Protein AF-A0AAY4CFK4-F1 (afdb_monomer_lite)

pLDDT: mean 78.45, std 17.58, range [40.0, 98.75]

Structure (mmCIF, N/CA/C/O backbone):
data_AF-A0AAY4CFK4-F1
#
_entry.id   AF-A0AAY4CFK4-F1
#
loop_
_atom_site.group_PDB
_atom_site.id
_atom_site.type_symbol
_atom_site.label_atom_id
_atom_site.label_alt_id
_atom_site.label_comp_id
_atom_site.label_asym_id
_atom_site.label_entity_id
_atom_site.label_seq_id
_atom_site.pdbx_PDB_ins_code
_atom_site.Cartn_x
_atom_site.Cartn_y
_atom_site.Cartn_z
_atom_site.occupancy
_atom_site.B_iso_or_equiv
_atom_site.auth_seq_id
_atom_site.auth_comp_id
_atom_site.auth_asym_id
_atom_site.auth_atom_id
_atom_site.pdbx_PDB_model_num
ATOM 1 N N . MET A 1 1 ? -34.173 4.513 9.595 1.00 43.38 1 MET A N 1
ATOM 2 C CA . MET A 1 1 ? -35.216 5.341 10.242 1.00 43.38 1 MET A CA 1
ATOM 3 C C . MET A 1 1 ? -36.567 4.941 9.657 1.00 43.38 1 MET A C 1
ATOM 5 O O . MET A 1 1 ? -36.750 5.164 8.464 1.00 43.38 1 MET A O 1
ATOM 9 N N . PRO A 1 2 ? -37.469 4.280 10.404 1.00 40.00 2 PRO A N 1
ATOM 10 C CA . PRO A 1 2 ? -38.781 3.913 9.880 1.00 40.00 2 PRO A CA 1
ATOM 11 C C . PRO A 1 2 ? -39.714 5.135 9.877 1.00 40.00 2 PRO A C 1
ATOM 13 O O . PRO A 1 2 ? -39.749 5.896 10.841 1.00 40.00 2 PRO A O 1
ATOM 16 N N . LYS A 1 3 ? -40.446 5.333 8.773 1.00 41.59 3 LYS A N 1
ATOM 17 C CA . LYS A 1 3 ? -41.474 6.372 8.617 1.00 41.59 3 LYS A CA 1
ATOM 18 C C . LYS A 1 3 ? -42.780 5.891 9.258 1.00 41.59 3 LYS A C 1
ATOM 20 O O . LYS A 1 3 ? -43.336 4.883 8.834 1.00 41.59 3 LYS A O 1
ATOM 25 N N . THR A 1 4 ? -43.260 6.613 10.263 1.00 44.78 4 THR A N 1
ATOM 26 C CA . THR A 1 4 ? -44.564 6.429 10.912 1.00 44.78 4 THR A CA 1
ATOM 27 C C . THR A 1 4 ? -45.696 6.867 9.976 1.00 44.78 4 THR A C 1
ATOM 29 O O . THR A 1 4 ? -45.690 7.987 9.469 1.00 44.78 4 THR A O 1
ATOM 32 N N . ALA A 1 5 ? -46.672 5.987 9.745 1.00 53.66 5 ALA A N 1
ATOM 33 C CA . ALA A 1 5 ? -47.919 6.317 9.055 1.00 53.66 5 ALA A CA 1
ATOM 34 C C . ALA A 1 5 ? -48.852 7.135 9.978 1.00 53.66 5 ALA A C 1
ATOM 36 O O . ALA A 1 5 ? -48.856 6.897 11.190 1.00 53.66 5 ALA A O 1
ATOM 37 N N . PRO A 1 6 ? -49.642 8.091 9.450 1.00 50.53 6 PRO A N 1
ATOM 38 C CA . PRO A 1 6 ? -50.533 8.906 10.266 1.00 50.53 6 PRO A CA 1
ATOM 39 C C . PRO A 1 6 ? -51.790 8.124 10.680 1.00 50.53 6 PRO A C 1
ATOM 41 O O . PRO A 1 6 ? -52.397 7.412 9.883 1.00 50.53 6 PRO A O 1
ATOM 44 N N . SER A 1 7 ? -52.176 8.278 11.947 1.00 46.38 7 SER A N 1
ATOM 45 C CA . SER A 1 7 ? -53.380 7.689 12.546 1.00 46.38 7 SER A CA 1
ATOM 46 C C . SER A 1 7 ? -54.654 8.383 12.025 1.00 46.38 7 SER A C 1
ATOM 48 O O . SER A 1 7 ? -54.633 9.607 11.859 1.00 46.38 7 SER A O 1
ATOM 50 N N . PRO A 1 8 ? -55.767 7.667 11.767 1.00 52.16 8 PRO A N 1
ATOM 51 C CA . PRO A 1 8 ? -56.982 8.279 11.238 1.00 52.16 8 PRO A CA 1
ATOM 52 C C . PRO A 1 8 ? -57.649 9.196 12.273 1.00 52.16 8 PRO A C 1
ATOM 54 O O . PRO A 1 8 ? -57.803 8.858 13.449 1.00 52.16 8 PRO A O 1
ATOM 57 N N . ALA A 1 9 ? -58.047 10.383 11.816 1.00 58.50 9 ALA A N 1
ATOM 58 C CA . ALA A 1 9 ? -58.723 11.389 12.622 1.00 58.50 9 ALA A CA 1
ATOM 59 C C . ALA A 1 9 ? -60.074 10.866 13.141 1.00 58.50 9 ALA A C 1
ATOM 61 O O . ALA A 1 9 ? -60.919 10.413 12.371 1.00 58.50 9 ALA A O 1
ATOM 62 N N . LYS A 1 10 ? -60.292 10.965 14.459 1.00 55.78 10 LYS A N 1
ATOM 63 C CA . LYS A 1 10 ? -61.575 10.654 15.105 1.00 55.78 10 LYS A CA 1
ATOM 64 C C . LYS A 1 10 ? -62.651 11.628 14.614 1.00 55.78 10 LYS A C 1
ATOM 66 O O . LYS A 1 10 ? -62.677 12.783 15.038 1.00 55.78 10 LYS A O 1
ATOM 71 N N . GLN A 1 11 ? -63.548 11.160 13.750 1.00 65.25 11 GLN A N 1
ATOM 72 C CA . GLN A 1 11 ? -64.788 11.869 13.437 1.00 65.25 11 GLN A CA 1
ATOM 73 C C . GLN A 1 11 ? -65.650 11.958 14.704 1.00 65.25 11 GLN A C 1
ATOM 75 O O . GLN A 1 11 ? -65.946 10.950 15.342 1.00 65.25 11 GLN A O 1
ATOM 80 N N . ARG A 1 12 ? -66.019 13.183 15.099 1.00 65.69 12 ARG A N 1
ATOM 81 C CA . ARG A 1 12 ? -67.001 13.423 16.163 1.00 65.69 12 ARG A CA 1
ATOM 82 C C . ARG A 1 12 ? -68.404 13.249 15.583 1.00 65.69 12 ARG A C 1
ATOM 84 O O . ARG A 1 12 ? -68.733 13.917 14.604 1.00 65.69 12 ARG A O 1
ATOM 91 N N . ALA A 1 13 ? -69.204 12.388 16.206 1.00 64.06 13 ALA A N 1
ATOM 92 C CA . ALA A 1 13 ? -70.617 12.221 15.882 1.00 64.06 13 ALA A CA 1
ATOM 93 C C . ALA A 1 13 ? -71.383 13.542 16.082 1.00 64.06 13 ALA A C 1
ATOM 95 O O . ALA A 1 13 ? -71.098 14.297 17.020 1.00 64.06 13 ALA A O 1
ATOM 96 N N . LYS A 1 14 ? -72.326 13.831 15.179 1.00 75.25 14 LYS A N 1
ATOM 97 C CA . LYS A 1 14 ? -73.220 14.998 15.247 1.00 75.25 14 LYS A CA 1
ATOM 98 C C . LYS A 1 14 ? -74.558 14.601 15.872 1.00 75.25 14 LYS A C 1
ATOM 100 O O . LYS A 1 14 ? -74.910 13.431 15.904 1.00 75.25 14 LYS A O 1
ATOM 105 N N . MET A 1 15 ? -75.298 15.591 16.366 1.00 55.78 15 MET A N 1
ATOM 106 C CA . MET A 1 15 ? -76.537 15.391 17.130 1.00 55.78 15 MET A CA 1
ATOM 107 C C . MET A 1 15 ? -77.649 14.682 16.332 1.00 55.78 15 MET A C 1
ATOM 109 O O . MET A 1 15 ? -78.477 14.005 16.928 1.00 55.78 15 MET A O 1
ATOM 113 N N . ASP A 1 16 ? -77.613 14.768 15.000 1.00 59.38 16 ASP A N 1
ATOM 114 C CA . ASP A 1 16 ? -78.565 14.104 14.096 1.00 59.38 16 ASP A CA 1
ATOM 115 C C . ASP A 1 16 ? -78.304 12.595 13.913 1.00 59.38 16 ASP A C 1
ATOM 117 O O . ASP A 1 16 ? -79.119 11.893 13.324 1.00 59.38 16 ASP A O 1
ATOM 121 N N . ASP A 1 17 ? -77.180 12.084 14.427 1.00 61.00 17 ASP A N 1
ATOM 122 C CA . ASP A 1 17 ? -76.801 10.662 14.371 1.00 61.00 17 ASP A CA 1
ATOM 123 C C . ASP A 1 17 ? -77.383 9.859 15.559 1.00 61.00 17 ASP A C 1
ATOM 125 O O . ASP A 1 17 ? -77.154 8.658 15.709 1.00 61.00 17 ASP A O 1
ATOM 129 N N . ILE A 1 18 ? -78.142 10.524 16.442 1.00 63.94 18 ILE A N 1
ATOM 130 C CA . ILE A 1 18 ? -78.826 9.892 17.573 1.00 63.94 18 ILE A CA 1
ATOM 131 C C . ILE A 1 18 ? -80.152 9.311 17.079 1.00 63.94 18 ILE A C 1
ATOM 133 O O . ILE A 1 18 ? -81.193 9.969 17.079 1.00 63.94 18 ILE A O 1
ATOM 137 N N . VAL A 1 19 ? -80.128 8.037 16.695 1.00 63.25 19 VAL A N 1
ATOM 138 C CA . VAL A 1 19 ? -81.352 7.260 16.479 1.00 63.25 19 VAL A CA 1
ATOM 139 C C . VAL A 1 19 ? -81.949 6.920 17.844 1.00 63.25 19 VAL A C 1
ATOM 141 O O . VAL A 1 19 ? -81.423 6.087 18.582 1.00 63.25 19 VAL A O 1
ATOM 144 N N . VAL A 1 20 ? -83.061 7.570 18.193 1.00 66.69 20 VAL A N 1
ATOM 145 C CA . VAL A 1 20 ? -83.856 7.209 19.372 1.00 66.69 20 VAL A CA 1
ATOM 146 C C . VAL A 1 20 ? -84.508 5.855 19.098 1.00 66.69 20 VAL A C 1
ATOM 148 O O . VAL A 1 20 ? -85.527 5.760 18.416 1.00 66.69 20 VAL A O 1
ATOM 151 N N . VAL A 1 21 ? -83.897 4.788 19.610 1.00 63.78 21 VAL A N 1
ATOM 152 C CA . VAL A 1 21 ? -84.518 3.462 19.639 1.00 63.78 21 VAL A CA 1
ATOM 153 C C . VAL A 1 21 ? -85.736 3.543 20.559 1.00 63.78 21 VAL A C 1
ATOM 155 O O . VAL A 1 21 ? -85.662 4.144 21.631 1.00 63.78 21 VAL A O 1
ATOM 158 N N . ALA A 1 22 ? -86.859 2.995 20.086 1.00 65.06 22 ALA A N 1
ATOM 159 C CA . ALA A 1 22 ? -88.183 3.048 20.700 1.00 65.06 22 ALA A CA 1
ATOM 160 C C . ALA A 1 22 ? -88.144 3.009 22.236 1.00 65.06 22 ALA A C 1
ATOM 162 O O . ALA A 1 22 ? -87.427 2.194 22.816 1.00 65.06 22 ALA A O 1
ATOM 163 N N . GLN A 1 23 ? -88.941 3.871 22.883 1.00 55.06 23 GLN A N 1
ATOM 164 C CA . GLN A 1 23 ? -89.108 3.869 24.337 1.00 55.06 23 GLN A CA 1
ATOM 165 C C . GLN A 1 23 ? -89.400 2.441 24.806 1.00 55.06 23 GLN A C 1
ATOM 167 O O . GLN A 1 23 ? -90.460 1.885 24.520 1.00 55.06 23 GLN A O 1
ATOM 172 N N . GLY A 1 24 ? -88.422 1.834 25.483 1.00 55.41 24 GLY A N 1
ATOM 173 C CA . GLY A 1 24 ? -88.554 0.486 26.008 1.00 55.41 24 GLY A CA 1
ATOM 174 C C . GLY A 1 24 ? -89.729 0.447 26.972 1.00 55.41 24 GLY A C 1
ATOM 175 O O . GLY A 1 24 ? -89.814 1.269 27.885 1.00 55.41 24 GLY A O 1
ATOM 176 N N . THR A 1 25 ? -90.644 -0.498 26.766 1.00 56.88 25 THR A N 1
ATOM 177 C CA . THR A 1 25 ? -91.723 -0.796 27.706 1.00 56.88 25 THR A CA 1
ATOM 178 C C . THR A 1 25 ? -91.116 -1.078 29.075 1.00 56.88 25 THR A C 1
ATOM 180 O O . THR A 1 25 ? -90.614 -2.177 29.320 1.00 56.88 25 THR A O 1
ATOM 183 N N . GLN A 1 26 ? -91.165 -0.092 29.974 1.00 55.62 26 GLN A N 1
ATOM 184 C CA . GLN A 1 26 ? -90.916 -0.284 31.398 1.00 55.62 26 GLN A CA 1
ATOM 185 C C . GLN A 1 26 ? -92.081 -1.094 31.978 1.00 55.62 26 GLN A C 1
ATOM 187 O O . GLN A 1 26 ? -92.935 -0.577 32.692 1.00 55.62 26 GLN A O 1
ATOM 192 N N . SER A 1 27 ? -92.150 -2.389 31.660 1.00 53.38 27 SER A N 1
ATOM 193 C CA . SER A 1 27 ? -92.804 -3.310 32.582 1.00 53.38 27 SER A CA 1
ATOM 194 C C . SER A 1 27 ? -91.924 -3.341 33.823 1.00 53.38 27 SER A C 1
ATOM 196 O O . SER A 1 27 ? -90.718 -3.537 33.674 1.00 53.38 27 SER A O 1
ATOM 198 N N . LEU A 1 28 ? -92.506 -3.139 35.003 1.00 54.34 28 LEU A N 1
ATOM 199 C CA . LEU A 1 28 ? -91.878 -3.298 36.315 1.00 54.34 28 LEU A CA 1
ATOM 200 C C . LEU A 1 28 ? -91.235 -4.691 36.466 1.00 54.34 28 LEU A C 1
ATOM 202 O O . LEU A 1 28 ? -91.778 -5.574 37.126 1.00 54.34 28 LEU A O 1
ATOM 206 N N . ARG A 1 29 ? -90.087 -4.925 35.830 1.00 57.25 29 ARG A N 1
ATOM 207 C CA . ARG A 1 29 ? -89.294 -6.131 36.034 1.00 57.25 29 ARG A CA 1
ATOM 208 C C . ARG A 1 29 ? -88.476 -5.874 37.279 1.00 57.25 29 ARG A C 1
ATOM 210 O O . ARG A 1 29 ? -87.613 -5.001 37.299 1.00 57.25 29 ARG A O 1
ATOM 217 N N . ASN A 1 30 ? -88.808 -6.595 38.341 1.00 61.03 30 ASN A N 1
ATOM 218 C CA . ASN A 1 30 ? -87.981 -6.650 39.530 1.00 61.03 30 ASN A CA 1
ATOM 219 C C . ASN A 1 30 ? -86.565 -7.044 39.076 1.00 61.03 30 ASN A C 1
ATOM 221 O O . ASN A 1 30 ? -86.391 -8.120 38.511 1.00 61.03 30 ASN A O 1
ATOM 225 N N . ILE A 1 31 ? -85.578 -6.166 39.264 1.00 65.38 31 ILE A N 1
ATOM 226 C CA . ILE A 1 31 ? -84.199 -6.346 38.770 1.00 65.38 31 ILE A CA 1
ATOM 227 C C . ILE A 1 31 ? -83.601 -7.672 39.276 1.00 65.38 31 ILE A C 1
ATOM 229 O O . ILE A 1 31 ? -82.805 -8.301 38.588 1.00 65.38 31 ILE A O 1
ATOM 233 N N . HIS A 1 32 ? -84.058 -8.159 40.435 1.00 65.69 32 HIS A N 1
ATOM 234 C CA . HIS A 1 32 ? -83.660 -9.454 40.997 1.00 65.69 32 HIS A CA 1
ATOM 235 C C . HIS A 1 32 ? -84.225 -10.681 40.268 1.00 65.69 32 HIS A C 1
ATOM 237 O O . HIS A 1 32 ? -83.770 -11.792 40.511 1.00 65.69 32 HIS A O 1
ATOM 243 N N . SER A 1 33 ? -85.220 -10.495 39.402 1.00 70.94 33 SER A N 1
ATOM 244 C CA . SER A 1 33 ? -85.805 -11.553 38.569 1.00 70.94 33 SER A CA 1
ATOM 245 C C . SER A 1 33 ? -85.274 -11.546 37.135 1.00 70.94 33 SER A C 1
ATOM 247 O O . SER A 1 33 ? -85.728 -12.339 36.311 1.00 70.94 33 SER A O 1
ATOM 249 N N . ASP A 1 34 ? -84.327 -10.654 36.827 1.00 81.56 34 ASP A N 1
ATOM 250 C CA . ASP A 1 34 ? -83.674 -10.634 35.527 1.00 81.56 34 ASP A CA 1
ATOM 251 C C . ASP A 1 34 ? -82.749 -11.863 35.389 1.00 81.56 34 ASP A C 1
ATOM 253 O O . ASP A 1 34 ? -81.868 -12.070 36.234 1.00 81.56 34 ASP A O 1
ATOM 257 N N . PRO A 1 35 ? -82.940 -12.699 34.352 1.00 82.38 35 PRO A N 1
ATOM 258 C CA . PRO A 1 35 ? -82.167 -13.923 34.168 1.00 82.38 35 PRO A CA 1
ATOM 259 C C . PRO A 1 35 ? -80.660 -13.677 34.028 1.00 82.38 35 PRO A C 1
ATOM 261 O O . PRO A 1 35 ? -79.878 -14.551 34.406 1.00 82.38 35 PRO A O 1
ATOM 264 N N . ASP A 1 36 ? -80.232 -12.516 33.532 1.00 80.56 36 ASP A N 1
ATOM 265 C CA . ASP A 1 36 ? -78.808 -12.205 33.390 1.00 80.56 36 ASP A CA 1
ATOM 266 C C . ASP A 1 36 ? -78.190 -11.787 34.733 1.00 80.56 36 ASP A C 1
ATOM 268 O O . ASP A 1 36 ? -77.049 -12.146 35.032 1.00 80.56 36 ASP A O 1
ATOM 272 N N . VAL A 1 37 ? -78.967 -11.123 35.597 1.00 83.12 37 VAL A N 1
ATOM 273 C CA . VAL A 1 37 ? -78.555 -10.779 36.971 1.00 83.12 37 VAL A CA 1
ATOM 274 C C . VAL A 1 37 ? -78.427 -12.033 37.838 1.00 83.12 37 VAL A C 1
ATOM 276 O O . VAL A 1 37 ? -77.480 -12.141 38.617 1.00 83.12 37 VAL A O 1
ATOM 279 N N . ILE A 1 38 ? -79.329 -13.006 37.676 1.00 85.44 38 ILE A N 1
ATOM 280 C CA . ILE A 1 38 ? -79.262 -14.296 38.382 1.00 85.44 38 ILE A CA 1
ATOM 281 C C . ILE A 1 38 ? -78.008 -15.076 37.961 1.00 85.44 38 ILE A C 1
ATOM 283 O O . ILE A 1 38 ? -77.241 -15.508 38.819 1.00 85.44 38 ILE A O 1
ATOM 287 N N . LYS A 1 39 ? -77.725 -15.172 36.655 1.00 84.38 39 LYS A N 1
ATOM 288 C CA . LYS A 1 39 ? -76.508 -15.835 36.147 1.00 84.38 39 LYS A CA 1
ATOM 289 C C . LYS A 1 39 ? -75.220 -15.174 36.634 1.00 84.38 39 LYS A C 1
ATOM 291 O O . LYS A 1 39 ? -74.242 -15.865 36.897 1.00 84.38 39 LYS A O 1
ATOM 296 N N . LEU A 1 40 ? -75.208 -13.847 36.768 1.00 80.94 40 LEU A N 1
ATOM 297 C CA . LEU A 1 40 ? -74.071 -13.111 37.329 1.00 80.94 40 LEU A CA 1
ATOM 298 C C . LEU A 1 40 ? -73.832 -13.450 38.808 1.00 80.94 40 LEU A C 1
ATOM 300 O O . LEU A 1 40 ? -72.680 -13.484 39.235 1.00 80.94 40 LEU A O 1
ATOM 304 N N . GLN A 1 41 ? -74.890 -13.725 39.580 1.00 79.19 41 GLN A N 1
ATOM 305 C CA . GLN A 1 41 ? -74.777 -14.140 40.985 1.00 79.19 41 GLN A CA 1
ATOM 306 C C . GLN A 1 41 ? -74.305 -15.591 41.154 1.00 79.19 41 GLN A C 1
ATOM 308 O O . GLN A 1 41 ? -73.717 -15.916 42.183 1.00 79.19 41 GLN A O 1
ATOM 313 N N . GLU A 1 42 ? -74.525 -16.452 40.158 1.00 83.62 42 GLU A N 1
ATOM 314 C CA . GLU A 1 42 ? -74.041 -17.841 40.154 1.00 83.62 42 GLU A CA 1
ATOM 315 C C . GLU A 1 42 ? -72.532 -17.955 39.870 1.00 83.62 42 GLU A C 1
ATOM 317 O O . GLU A 1 42 ? -71.947 -19.020 40.080 1.00 83.62 42 GLU A O 1
ATOM 322 N N . ILE A 1 43 ? -71.877 -16.876 39.417 1.00 81.69 43 ILE A N 1
ATOM 323 C CA . ILE A 1 43 ? -70.431 -16.870 39.171 1.00 81.69 43 ILE A CA 1
ATOM 324 C C . ILE A 1 43 ? -69.696 -17.008 40.515 1.00 81.69 43 ILE A C 1
ATOM 326 O O . ILE A 1 43 ? -69.828 -16.131 41.374 1.00 81.69 43 ILE A O 1
ATOM 330 N N . PRO A 1 44 ? -68.872 -18.060 40.709 1.00 76.75 44 PRO A N 1
ATOM 331 C CA . PRO A 1 44 ? -68.086 -18.220 41.924 1.00 76.75 44 PRO A CA 1
ATOM 332 C C . PRO A 1 44 ? -67.193 -16.999 42.136 1.00 76.75 44 PRO A C 1
ATOM 334 O O . PRO A 1 44 ? -66.388 -16.643 41.274 1.00 76.75 44 PRO A O 1
ATOM 337 N N . THR A 1 45 ? -67.324 -16.342 43.285 1.00 73.81 45 THR A N 1
ATOM 338 C CA . THR A 1 45 ? -66.472 -15.202 43.612 1.00 73.81 45 THR A CA 1
ATOM 339 C C . THR A 1 45 ? -65.117 -15.711 44.085 1.00 73.81 45 THR A C 1
ATOM 341 O O . THR A 1 45 ? -64.990 -16.440 45.069 1.00 73.81 45 THR A O 1
ATOM 344 N N . PHE A 1 46 ? -64.067 -15.348 43.356 1.00 66.81 46 PHE A N 1
ATOM 345 C CA . PHE A 1 46 ? -62.699 -15.670 43.742 1.00 66.81 46 PHE A CA 1
ATOM 346 C C . PHE A 1 46 ? -62.199 -14.594 44.700 1.00 66.81 46 PHE A C 1
ATOM 348 O O . PHE A 1 46 ? -62.374 -13.399 44.449 1.00 66.81 46 PHE A O 1
ATOM 355 N N . GLN A 1 47 ? -61.549 -14.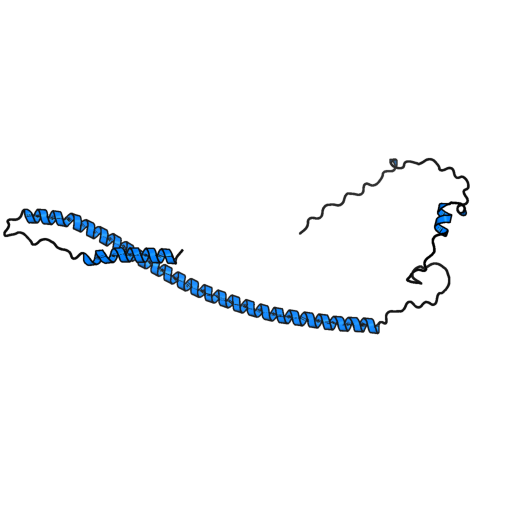996 45.793 1.00 66.06 47 GLN A N 1
ATOM 356 C CA . GLN A 1 47 ? -60.846 -14.018 46.613 1.00 66.06 47 GLN A CA 1
ATOM 357 C C . GLN A 1 47 ? -59.710 -13.406 45.782 1.00 66.06 47 GLN A C 1
ATOM 359 O O . GLN A 1 47 ? -58.973 -14.151 45.129 1.00 66.06 47 GLN A O 1
ATOM 364 N N . PRO A 1 48 ? -59.543 -12.072 45.789 1.00 63.53 48 PRO A N 1
ATOM 365 C CA . PRO A 1 48 ? -58.426 -11.446 45.103 1.00 63.53 48 PRO A CA 1
ATOM 366 C C . PRO A 1 48 ? -57.116 -12.021 45.643 1.00 63.53 48 PRO A C 1
ATOM 368 O O . PRO A 1 48 ? -56.938 -12.141 46.857 1.00 63.53 48 PRO A O 1
ATOM 371 N N . LEU A 1 49 ? -56.194 -12.351 44.732 1.00 63.78 49 LEU A N 1
ATOM 372 C CA . LEU A 1 49 ? -54.864 -12.872 45.078 1.00 63.78 49 LEU A CA 1
ATOM 373 C C . LEU A 1 49 ? -54.126 -11.924 46.040 1.00 63.78 49 LEU A C 1
ATOM 375 O O . LEU A 1 49 ? -53.398 -12.365 46.922 1.00 63.78 49 LEU A O 1
ATOM 379 N N . LEU A 1 50 ? -54.378 -10.619 45.904 1.00 59.53 50 LEU A N 1
ATOM 380 C CA . LEU A 1 50 ? -53.904 -9.563 46.792 1.00 59.53 50 LEU A CA 1
ATOM 381 C C . LEU A 1 50 ? -55.065 -9.062 47.659 1.00 59.53 50 LEU A C 1
ATOM 383 O O . LEU A 1 50 ? -55.824 -8.168 47.271 1.00 59.53 50 LEU A O 1
ATOM 387 N N . LYS A 1 51 ? -55.210 -9.645 48.851 1.00 60.94 51 LYS A N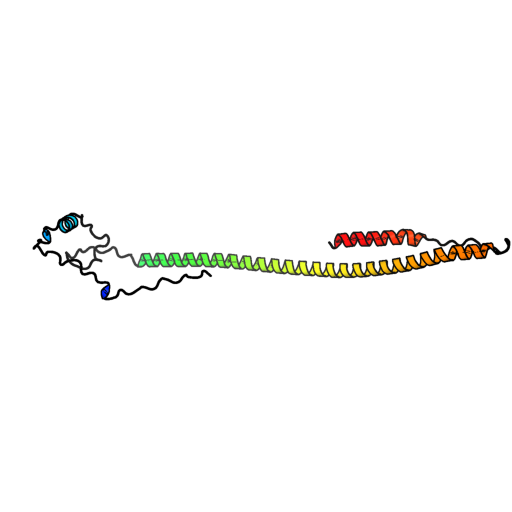 1
ATOM 388 C CA . LYS A 1 51 ? -56.161 -9.168 49.863 1.00 60.94 51 LYS A CA 1
ATOM 389 C C . LYS A 1 51 ? -55.712 -7.783 50.347 1.00 60.94 51 LYS A C 1
ATOM 391 O O . LYS A 1 51 ? -54.606 -7.646 50.855 1.00 60.94 51 LYS A O 1
ATOM 396 N N . GLY A 1 52 ? -56.552 -6.761 50.162 1.00 58.34 52 GLY A N 1
ATOM 397 C CA . GLY A 1 52 ? -56.301 -5.395 50.653 1.00 58.34 52 GLY A CA 1
ATOM 398 C C . GLY A 1 52 ? -56.138 -4.296 49.594 1.00 58.34 52 GLY A C 1
ATOM 399 O O . GLY A 1 52 ? -56.068 -3.131 49.965 1.00 58.34 52 GLY A O 1
ATOM 400 N N . VAL A 1 53 ? -56.121 -4.620 48.294 1.00 54.66 53 VAL A N 1
ATOM 401 C CA . VAL A 1 53 ? -56.035 -3.602 47.217 1.00 54.66 53 VAL A CA 1
ATOM 402 C C . VAL A 1 53 ? -57.420 -3.101 46.774 1.00 54.66 53 VAL A C 1
ATOM 404 O O . VAL A 1 53 ? -57.561 -1.976 46.303 1.00 54.66 53 VAL A O 1
ATOM 407 N N . LEU A 1 54 ? -58.468 -3.905 46.968 1.00 53.41 54 LEU A N 1
ATOM 408 C CA . LEU A 1 54 ? -59.849 -3.535 46.655 1.00 53.41 54 LEU A CA 1
ATOM 409 C C . LEU A 1 54 ? -60.492 -2.880 47.882 1.00 53.41 54 LEU A C 1
ATOM 411 O O . LEU A 1 54 ? -61.019 -3.549 48.769 1.00 53.41 54 LEU A O 1
ATOM 415 N N . GLY A 1 55 ? -60.391 -1.555 47.956 1.00 53.22 55 GLY A N 1
ATOM 416 C CA . GLY A 1 55 ? -61.048 -0.760 48.986 1.00 53.22 55 GLY A CA 1
ATOM 417 C C . GLY A 1 55 ? -62.565 -0.812 48.831 1.00 53.22 55 GLY A C 1
ATOM 418 O O . GLY A 1 55 ? -63.107 -0.278 47.869 1.00 53.22 55 GLY A O 1
ATOM 419 N N . GLY A 1 56 ? -63.248 -1.429 49.794 1.00 54.09 56 GLY A N 1
ATOM 420 C CA . GLY A 1 56 ? -64.701 -1.344 49.900 1.00 54.09 56 GLY A CA 1
ATOM 421 C C . GLY A 1 56 ? -65.341 -2.572 50.530 1.00 54.09 56 GLY A C 1
ATOM 422 O O . GLY A 1 56 ? -65.875 -3.411 49.825 1.00 54.09 56 GLY A O 1
ATOM 423 N N . GLN A 1 57 ? -65.351 -2.601 51.864 1.00 55.72 57 GLN A N 1
ATOM 424 C CA . GLN A 1 57 ? -66.272 -3.387 52.693 1.00 55.72 57 GLN A CA 1
ATOM 425 C C . GLN A 1 57 ? -66.141 -4.919 52.603 1.00 55.72 57 GLN A C 1
ATOM 427 O O . GLN A 1 57 ? -66.754 -5.584 51.780 1.00 55.72 57 GLN A O 1
ATOM 432 N N . THR A 1 58 ? -65.412 -5.509 53.550 1.00 46.00 58 THR A N 1
ATOM 433 C CA . THR A 1 58 ? -65.978 -6.294 54.669 1.00 46.00 58 THR A CA 1
ATOM 434 C C . THR A 1 58 ? -64.830 -6.997 55.406 1.00 46.00 58 THR A C 1
ATOM 436 O O . THR A 1 58 ? -64.044 -7.727 54.814 1.00 46.00 58 THR A O 1
ATOM 439 N N . SER A 1 59 ? -64.760 -6.774 56.721 1.00 46.22 59 SER A N 1
ATOM 440 C CA . SER A 1 59 ? -63.798 -7.315 57.700 1.00 46.22 59 SER A CA 1
ATOM 441 C C . SER A 1 59 ? -62.345 -6.787 57.640 1.00 46.22 59 SER A C 1
ATOM 443 O O . SER A 1 59 ? -61.725 -6.768 56.577 1.00 46.22 59 SER A O 1
ATOM 445 N N . PRO A 1 60 ? -61.756 -6.376 58.785 1.00 45.56 60 PRO A N 1
ATOM 446 C CA . PRO A 1 60 ? -60.326 -6.119 58.885 1.00 45.56 60 PRO A CA 1
ATOM 447 C C . PRO A 1 60 ? -59.605 -7.469 58.869 1.00 45.56 60 PRO A C 1
ATOM 449 O O . PRO A 1 60 ? -59.321 -8.055 59.911 1.00 45.56 60 PRO A O 1
ATOM 452 N N . SER A 1 61 ? -59.342 -8.014 57.683 1.00 47.97 61 SER A N 1
ATOM 453 C CA . SER A 1 61 ? -58.454 -9.164 57.580 1.00 47.97 61 SER A CA 1
ATOM 454 C C . SER A 1 61 ? -57.038 -8.679 57.889 1.00 47.97 61 SER A C 1
ATOM 456 O O . SER A 1 61 ? -56.444 -7.955 57.091 1.00 47.97 61 SER A O 1
ATOM 458 N N . SER A 1 62 ? -56.497 -9.079 59.038 1.00 51.00 62 SER A N 1
ATOM 459 C CA . SER A 1 62 ? -55.105 -8.898 59.472 1.00 51.00 62 SER A CA 1
ATOM 460 C C . SER A 1 62 ? -54.106 -9.700 58.622 1.00 51.00 62 SER A C 1
ATOM 462 O O . SER A 1 62 ? -53.125 -10.243 59.125 1.00 51.00 62 SER A O 1
ATOM 464 N N . VAL A 1 63 ? -54.346 -9.798 57.315 1.00 50.00 63 VAL A N 1
ATOM 465 C CA . VAL A 1 63 ? -53.418 -10.420 56.378 1.00 50.00 63 VAL A CA 1
ATOM 466 C C . VAL A 1 63 ? -52.371 -9.367 56.057 1.00 50.00 63 VAL A C 1
ATOM 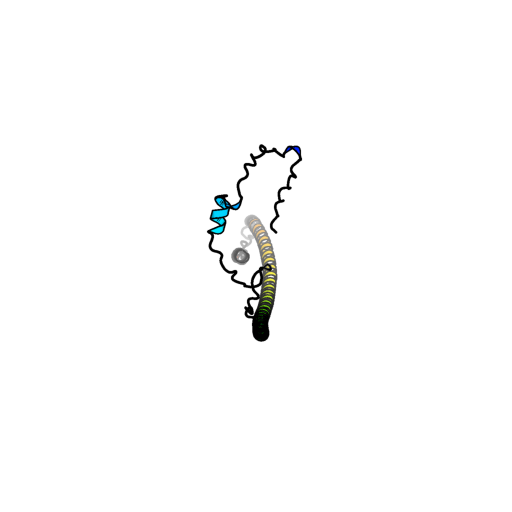468 O O . VAL A 1 63 ? -52.537 -8.533 55.170 1.00 50.00 63 VAL A O 1
ATOM 471 N N . CYS A 1 64 ? -51.305 -9.374 56.855 1.00 53.06 64 CYS A N 1
ATOM 472 C CA . CYS A 1 64 ? -50.054 -8.735 56.495 1.00 53.06 64 CYS A CA 1
ATOM 473 C C . CYS A 1 64 ? -49.641 -9.318 55.139 1.00 53.06 64 CYS A C 1
ATOM 475 O O . CYS A 1 64 ? -49.302 -10.496 55.053 1.00 53.06 64 CYS A O 1
ATOM 477 N N . VAL A 1 65 ? -49.738 -8.527 54.069 1.00 55.47 65 VAL A N 1
ATOM 478 C CA . VAL A 1 65 ? -49.067 -8.857 52.810 1.00 55.47 65 VAL A CA 1
ATOM 479 C C . VAL A 1 65 ? -47.597 -9.017 53.177 1.00 55.47 65 VAL A C 1
ATOM 481 O O . VAL A 1 65 ? -47.048 -8.085 53.766 1.00 55.47 65 VAL A O 1
ATOM 484 N N . GLU A 1 66 ? -46.999 -10.186 52.917 1.00 62.69 66 GLU A N 1
ATOM 485 C CA . GLU A 1 66 ? -45.574 -10.431 53.159 1.00 62.69 66 GLU A CA 1
ATOM 486 C C . GLU A 1 66 ? -44.785 -9.273 52.553 1.00 62.69 66 GLU A C 1
ATOM 488 O O . GLU A 1 66 ? -44.659 -9.131 51.335 1.00 62.69 66 GLU A O 1
ATOM 493 N N . LYS A 1 67 ? -44.336 -8.361 53.417 1.00 69.50 67 LYS A N 1
ATOM 494 C CA . LYS A 1 67 ? -43.518 -7.241 52.988 1.00 69.50 67 LYS A CA 1
ATOM 495 C C . LYS A 1 67 ? -42.198 -7.849 52.565 1.00 69.50 67 LYS A C 1
ATOM 497 O O . LYS A 1 67 ? -41.561 -8.538 53.356 1.00 69.50 67 LYS A O 1
ATOM 502 N N . LEU A 1 68 ? -41.808 -7.579 51.323 1.00 71.94 68 LEU A N 1
ATOM 503 C CA . LEU A 1 68 ? -40.455 -7.850 50.867 1.00 71.94 68 LEU A CA 1
ATOM 504 C C . LEU A 1 68 ? -39.486 -7.255 51.886 1.00 71.94 68 LEU A C 1
ATOM 506 O O . LEU A 1 68 ? -39.565 -6.068 52.213 1.00 71.94 68 LEU A O 1
ATOM 510 N N . ASP A 1 69 ? -38.611 -8.106 52.406 1.00 85.88 69 ASP A N 1
ATOM 511 C CA . ASP A 1 69 ? -37.581 -7.700 53.343 1.00 85.88 69 ASP A CA 1
ATOM 512 C C . ASP A 1 69 ? -36.635 -6.720 52.637 1.00 85.88 69 ASP A C 1
ATOM 514 O O . ASP A 1 69 ? -35.917 -7.079 51.698 1.00 85.88 69 ASP A O 1
ATOM 518 N N . SER A 1 70 ? -36.665 -5.456 53.063 1.00 89.38 70 SER A N 1
ATOM 519 C CA . SER A 1 70 ? -35.880 -4.384 52.452 1.00 89.38 70 SER A CA 1
ATOM 520 C C . SER A 1 70 ? -34.380 -4.664 52.518 1.00 89.38 70 SER A C 1
ATOM 522 O O . SER A 1 70 ? -33.651 -4.257 51.610 1.00 89.38 70 SER A O 1
ATOM 524 N N . ALA A 1 71 ? -33.921 -5.401 53.535 1.00 93.00 71 ALA A N 1
ATOM 525 C CA . ALA A 1 71 ? -32.527 -5.801 53.662 1.00 93.00 71 ALA A CA 1
ATOM 526 C C . ALA A 1 71 ? -32.120 -6.781 52.550 1.00 93.00 71 ALA A C 1
ATOM 528 O O . ALA A 1 71 ? -31.072 -6.603 51.926 1.00 93.00 71 ALA A O 1
ATOM 529 N N . GLN A 1 72 ? -32.968 -7.765 52.235 1.00 92.75 72 GLN A N 1
ATOM 530 C CA . GLN A 1 72 ? -32.696 -8.732 51.165 1.00 92.75 72 GLN A CA 1
ATOM 531 C C . GLN A 1 72 ? -32.762 -8.104 49.774 1.00 92.75 72 GLN A C 1
ATOM 533 O O . GLN A 1 72 ? -31.933 -8.417 48.917 1.00 92.75 72 GLN A O 1
ATOM 538 N N . VAL A 1 73 ? -33.693 -7.172 49.551 1.00 94.12 73 VAL A N 1
ATOM 539 C CA . VAL A 1 73 ? -33.758 -6.419 48.289 1.00 94.12 73 VAL A CA 1
ATOM 540 C C . VAL A 1 73 ? -32.505 -5.560 48.108 1.00 94.12 73 VAL A C 1
ATOM 542 O O . VAL A 1 73 ? -31.917 -5.555 47.027 1.00 94.12 73 VAL A O 1
ATOM 545 N N . LEU A 1 74 ? -32.038 -4.885 49.163 1.00 95.75 74 LEU A N 1
ATOM 546 C CA . LEU A 1 74 ? -30.790 -4.122 49.111 1.00 95.75 74 LEU A CA 1
ATOM 547 C C . LEU A 1 74 ? -29.587 -5.028 48.814 1.00 95.75 74 LEU A C 1
ATOM 549 O O . LEU A 1 74 ? -28.766 -4.694 47.961 1.00 95.75 74 LEU A O 1
ATOM 553 N N . GLN A 1 75 ? -29.498 -6.190 49.465 1.00 96.38 75 GLN A N 1
ATOM 554 C CA . GLN A 1 75 ? -28.418 -7.147 49.229 1.00 96.38 75 GLN A CA 1
ATOM 555 C C . GLN A 1 75 ? -28.409 -7.656 47.779 1.00 96.38 75 GLN A C 1
ATOM 557 O O . GLN A 1 75 ? -27.338 -7.794 47.183 1.00 96.38 75 GLN A O 1
ATOM 562 N N . LEU A 1 76 ? -29.585 -7.889 47.188 1.00 96.50 76 LEU A N 1
ATOM 563 C CA . LEU A 1 76 ? -29.710 -8.226 45.771 1.00 96.50 76 LEU A CA 1
ATOM 564 C C . LEU A 1 76 ? -29.174 -7.099 44.878 1.00 96.50 76 LEU A C 1
ATOM 566 O O . LEU A 1 76 ? -28.382 -7.373 43.975 1.00 96.50 76 LEU A O 1
ATOM 570 N N . CYS A 1 77 ? -29.549 -5.846 45.149 1.00 98.00 77 CYS A N 1
ATOM 571 C CA . CYS A 1 77 ? -29.057 -4.689 44.398 1.00 98.00 77 CYS A CA 1
ATOM 572 C C . CYS A 1 77 ? -27.531 -4.562 44.469 1.00 98.00 77 CYS A C 1
ATOM 574 O O . CYS A 1 77 ? -26.896 -4.344 43.440 1.00 98.00 77 CYS A O 1
ATOM 576 N N . VAL A 1 78 ? -26.934 -4.757 45.649 1.00 98.19 78 VAL A N 1
ATOM 577 C CA . VAL A 1 78 ? -25.473 -4.705 45.829 1.00 98.19 78 VAL A CA 1
ATOM 578 C C . VAL A 1 78 ? -24.783 -5.810 45.028 1.00 98.19 78 VAL A C 1
ATOM 580 O O . VAL A 1 78 ? -23.835 -5.536 44.295 1.00 98.19 78 VAL A O 1
ATOM 583 N N . ARG A 1 79 ? -25.289 -7.049 45.086 1.00 98.38 79 ARG A N 1
ATOM 584 C CA . ARG A 1 79 ? -24.742 -8.160 44.287 1.00 98.38 79 ARG A CA 1
ATOM 585 C C . ARG A 1 79 ? -24.854 -7.905 42.787 1.00 98.38 79 ARG A C 1
ATOM 587 O O . ARG A 1 79 ? -23.952 -8.263 42.035 1.00 98.38 79 ARG A O 1
ATOM 594 N N . TYR A 1 80 ? -25.958 -7.307 42.353 1.00 98.38 80 TYR A N 1
ATOM 595 C CA . TYR A 1 80 ? -26.161 -6.972 40.951 1.00 98.38 80 TYR A CA 1
ATOM 596 C C . TYR A 1 80 ? -25.231 -5.842 40.493 1.00 98.38 80 TYR A C 1
ATOM 598 O O . TYR A 1 80 ? -24.647 -5.938 39.417 1.00 98.38 80 TYR A O 1
ATOM 606 N N . GLN A 1 81 ? -25.028 -4.817 41.325 1.00 98.44 81 GLN A N 1
ATOM 607 C CA . GLN A 1 81 ? -24.066 -3.746 41.069 1.00 98.44 81 GLN A CA 1
ATOM 608 C C . GLN A 1 81 ? -22.641 -4.295 40.915 1.00 98.44 81 GLN A C 1
ATOM 610 O O . GLN A 1 81 ? -21.966 -3.949 39.950 1.00 98.44 81 GLN A O 1
ATOM 615 N N . GLU A 1 82 ? -22.208 -5.170 41.826 1.00 98.44 82 GLU A N 1
ATOM 616 C CA . GLU A 1 82 ? -20.899 -5.834 41.768 1.00 98.44 82 GLU A CA 1
ATOM 617 C C . GLU A 1 82 ? -20.736 -6.621 40.458 1.00 98.44 82 GLU A C 1
ATOM 619 O O . GLU A 1 82 ? -19.733 -6.493 39.759 1.00 98.44 82 GLU A O 1
ATOM 624 N N . HIS A 1 83 ? -21.758 -7.394 40.078 1.00 98.56 83 HIS A N 1
ATOM 625 C CA . HIS A 1 83 ? -21.726 -8.179 38.848 1.00 98.56 83 HIS A CA 1
ATOM 626 C C . HIS A 1 83 ? -21.646 -7.298 37.596 1.00 98.56 83 HIS A C 1
ATOM 628 O O . HIS A 1 83 ? -20.819 -7.545 36.719 1.00 98.56 83 HIS A O 1
ATOM 634 N N . LEU A 1 84 ? -22.461 -6.240 37.525 1.00 98.69 84 LEU A N 1
ATOM 635 C CA . LEU A 1 84 ? -22.408 -5.284 36.419 1.00 98.69 84 LEU A CA 1
ATOM 636 C C . LEU A 1 84 ? -21.054 -4.576 36.341 1.00 98.69 84 LEU A C 1
ATOM 638 O O . LEU A 1 84 ? -20.560 -4.338 35.240 1.00 98.69 84 LEU A O 1
ATOM 642 N N . HIS A 1 85 ? -20.448 -4.267 37.488 1.00 98.56 85 HIS A N 1
ATOM 643 C CA . HIS A 1 85 ? -19.118 -3.677 37.543 1.00 98.56 85 HIS A CA 1
ATOM 644 C C . HIS A 1 85 ? -18.064 -4.622 36.954 1.00 98.56 85 HIS A C 1
ATOM 646 O O . HIS A 1 85 ? -17.350 -4.227 36.037 1.00 98.56 85 HIS A O 1
ATOM 652 N N . GLN A 1 86 ? -18.052 -5.891 37.371 1.00 98.56 86 GLN A N 1
ATOM 653 C CA . GLN A 1 86 ? -17.140 -6.906 36.830 1.00 98.56 86 GLN A CA 1
ATOM 654 C C . GLN A 1 86 ? -17.327 -7.111 35.320 1.00 98.56 86 GLN A C 1
ATOM 656 O O . GLN A 1 86 ? -16.350 -7.207 34.575 1.00 98.56 86 GLN A O 1
ATOM 661 N N . CYS A 1 87 ? -18.575 -7.139 34.839 1.00 98.62 87 CYS A N 1
ATOM 662 C CA . CYS A 1 87 ? -18.853 -7.213 33.405 1.00 98.62 87 CYS A CA 1
ATOM 663 C C . CYS A 1 87 ? -18.306 -5.991 32.653 1.00 98.62 87 CYS A C 1
ATOM 665 O O . CYS A 1 87 ? -17.717 -6.147 31.584 1.00 98.62 87 CYS A O 1
ATOM 667 N N . ALA A 1 88 ? -18.483 -4.786 33.200 1.00 98.62 88 ALA A N 1
ATOM 668 C CA . ALA A 1 88 ? -17.969 -3.563 32.592 1.00 98.62 88 ALA A CA 1
ATOM 669 C C . ALA A 1 88 ? -16.433 -3.550 32.545 1.00 98.62 88 ALA A C 1
ATOM 671 O O . ALA A 1 88 ? -15.862 -3.180 31.518 1.00 98.62 88 ALA A O 1
ATOM 672 N N . GLU A 1 89 ? -15.766 -3.996 33.612 1.00 98.62 89 GLU A N 1
ATOM 673 C CA . GLU A 1 89 ? -14.305 -4.099 33.661 1.00 98.62 89 GLU A CA 1
ATOM 674 C C . GLU A 1 89 ? -13.760 -5.110 32.648 1.00 98.62 89 GLU A C 1
ATOM 676 O O . GLU A 1 89 ? -12.827 -4.788 31.909 1.00 98.62 89 GLU A O 1
ATOM 681 N N . ALA A 1 90 ? -14.370 -6.296 32.548 1.00 98.44 90 ALA A N 1
ATOM 682 C CA . ALA A 1 90 ? -13.971 -7.312 31.575 1.00 98.44 90 ALA A CA 1
ATOM 683 C C . ALA A 1 90 ? -14.106 -6.800 30.130 1.00 98.44 90 ALA A C 1
ATOM 685 O O . ALA A 1 90 ? -13.176 -6.917 29.331 1.00 98.44 90 ALA A O 1
ATOM 686 N N . VAL A 1 91 ? -15.230 -6.146 29.810 1.00 98.75 91 VAL A N 1
ATOM 687 C CA . VAL A 1 91 ? -15.448 -5.544 28.486 1.00 98.75 91 VAL A CA 1
ATOM 688 C C . VAL A 1 91 ? -14.430 -4.439 28.206 1.00 98.75 91 VAL A C 1
ATOM 690 O O . VAL A 1 91 ? -13.873 -4.387 27.109 1.00 98.75 91 VAL A O 1
ATOM 693 N N . ALA A 1 92 ? -14.159 -3.563 29.175 1.00 98.69 92 ALA A N 1
ATOM 694 C CA . ALA A 1 92 ? -13.179 -2.494 29.010 1.00 98.69 92 ALA A CA 1
ATOM 695 C C . ALA A 1 92 ? -11.764 -3.050 28.780 1.00 98.69 92 ALA A C 1
ATOM 697 O O . ALA A 1 92 ? -11.025 -2.539 27.935 1.00 98.69 92 ALA A O 1
ATOM 698 N N . PHE A 1 93 ? -11.389 -4.114 29.492 1.00 98.62 93 PHE A N 1
ATOM 699 C CA . PHE A 1 93 ? -10.109 -4.794 29.312 1.00 98.62 93 PHE A CA 1
ATOM 700 C C . PHE A 1 93 ? -9.959 -5.354 27.889 1.00 98.62 93 PHE A C 1
ATOM 702 O O . PHE A 1 93 ? -8.982 -5.037 27.201 1.00 98.62 93 PHE A O 1
ATOM 709 N N . ASP A 1 94 ? -10.957 -6.100 27.413 1.00 98.50 94 ASP A N 1
ATOM 710 C CA . ASP A 1 94 ? -10.941 -6.697 26.074 1.00 98.50 94 ASP A CA 1
ATOM 711 C C . ASP A 1 94 ? -10.943 -5.634 24.969 1.00 98.50 94 ASP A C 1
ATOM 713 O O . ASP A 1 94 ? -10.203 -5.743 23.985 1.00 98.50 94 ASP A O 1
ATOM 717 N N . GLN A 1 95 ? -11.722 -4.562 25.139 1.00 98.69 95 GLN A N 1
ATOM 718 C CA . GLN A 1 95 ? -11.737 -3.437 24.204 1.00 98.69 95 GLN A CA 1
ATOM 719 C C . GLN A 1 95 ? -10.371 -2.752 24.128 1.00 98.69 95 GLN A C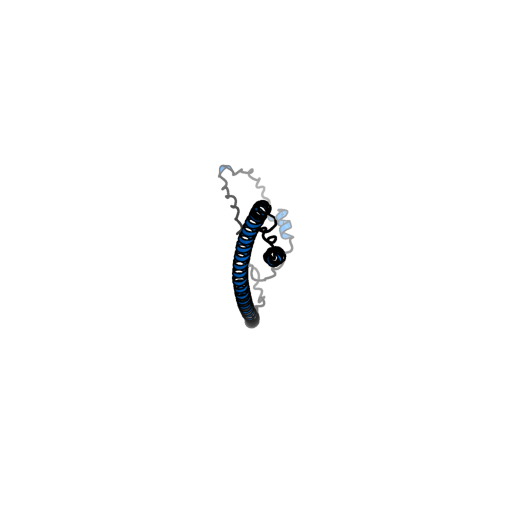 1
ATOM 721 O O . GLN A 1 95 ? -9.886 -2.485 23.027 1.00 98.69 95 GLN A O 1
ATOM 726 N N . ASN A 1 96 ? -9.706 -2.519 25.261 1.00 98.62 96 ASN A N 1
ATOM 727 C CA . ASN A 1 96 ? -8.366 -1.929 25.280 1.00 98.62 96 ASN A CA 1
ATOM 728 C C . ASN A 1 96 ? -7.332 -2.828 24.582 1.00 98.62 96 ASN A C 1
ATOM 730 O O . ASN A 1 96 ? -6.496 -2.333 23.816 1.00 98.62 96 ASN A O 1
ATOM 734 N N . ALA A 1 97 ? -7.413 -4.146 24.787 1.00 98.56 97 ALA A N 1
ATOM 735 C CA . ALA A 1 97 ? -6.558 -5.111 24.100 1.00 98.56 97 ALA A CA 1
ATOM 736 C C . ALA A 1 97 ? -6.803 -5.114 22.579 1.00 98.56 97 ALA A C 1
ATOM 738 O O . ALA A 1 97 ? -5.849 -5.106 21.793 1.00 98.56 97 ALA A O 1
ATOM 739 N N . LEU A 1 98 ? -8.068 -5.068 22.152 1.00 98.69 98 LEU A N 1
ATOM 740 C CA . LEU A 1 98 ? -8.437 -4.993 20.738 1.00 98.69 98 LEU A CA 1
ATOM 741 C C . LEU A 1 98 ? -7.943 -3.692 20.094 1.00 98.69 98 LEU A C 1
ATOM 743 O O . LEU A 1 98 ? -7.329 -3.736 19.029 1.00 98.69 98 LEU A O 1
ATOM 747 N N . VAL A 1 99 ? -8.144 -2.549 20.755 1.00 98.75 99 VAL A N 1
ATOM 748 C CA . VAL A 1 99 ? -7.671 -1.236 20.288 1.00 98.75 99 VAL A CA 1
ATOM 749 C C . VAL A 1 99 ? -6.158 -1.239 20.080 1.00 98.75 99 VAL A C 1
ATOM 751 O O . VAL A 1 99 ? -5.677 -0.697 19.085 1.00 98.75 99 VAL A O 1
ATOM 754 N N . LYS A 1 100 ? -5.395 -1.875 20.977 1.00 98.62 100 LYS A N 1
ATOM 755 C CA . LYS A 1 100 ? -3.942 -1.997 20.815 1.00 98.62 100 LYS A CA 1
ATOM 756 C C . LYS A 1 100 ? -3.575 -2.802 19.563 1.00 98.62 100 LYS A C 1
ATOM 758 O O . LYS A 1 100 ? -2.750 -2.341 18.779 1.00 98.62 100 LYS A O 1
ATOM 763 N N . ARG A 1 101 ? -4.228 -3.947 19.333 1.00 98.62 101 ARG A N 1
ATOM 764 C CA . ARG A 1 101 ? -3.976 -4.775 18.138 1.00 98.62 101 ARG A CA 1
ATOM 765 C C . ARG A 1 101 ? -4.375 -4.088 16.834 1.00 98.62 101 ARG A C 1
ATOM 767 O O . ARG A 1 101 ? -3.686 -4.264 15.836 1.00 98.62 101 ARG A O 1
ATOM 774 N N . ILE A 1 102 ? -5.449 -3.297 16.838 1.00 98.69 102 ILE A N 1
ATOM 775 C CA . ILE A 1 102 ? -5.837 -2.488 15.672 1.00 98.69 102 ILE A CA 1
ATOM 776 C C . ILE A 1 102 ? -4.718 -1.495 15.336 1.00 98.69 102 ILE A C 1
ATOM 778 O O . ILE A 1 102 ? -4.251 -1.479 14.204 1.00 98.69 102 ILE A O 1
ATOM 782 N N . LYS A 1 103 ? -4.199 -0.762 16.330 1.00 98.69 103 LYS A N 1
ATOM 783 C CA . LYS A 1 103 ? -3.091 0.187 16.119 1.00 98.69 103 LYS A CA 1
ATOM 784 C C . LYS A 1 103 ? -1.819 -0.482 15.583 1.00 98.69 103 LYS A C 1
ATOM 786 O O . LYS A 1 103 ? -1.144 0.082 14.729 1.00 98.69 103 LYS A O 1
ATOM 791 N N . GLU A 1 104 ? -1.481 -1.675 16.073 1.00 98.50 104 GLU A N 1
ATOM 792 C CA . GLU A 1 104 ? -0.336 -2.454 15.570 1.00 98.50 104 GLU A CA 1
ATOM 793 C C . GLU A 1 104 ? -0.531 -2.884 14.106 1.00 98.50 104 GLU A C 1
ATOM 795 O O . GLU A 1 104 ? 0.412 -2.848 13.307 1.00 98.50 104 GLU A O 1
ATOM 800 N N . MET A 1 105 ? -1.761 -3.253 13.736 1.00 98.62 105 MET A N 1
ATOM 801 C CA . MET A 1 105 ? -2.110 -3.581 12.355 1.00 98.62 105 MET A CA 1
ATOM 802 C C . MET A 1 105 ? -2.018 -2.350 11.449 1.00 98.62 105 MET A C 1
ATOM 804 O O . MET A 1 105 ? -1.414 -2.438 10.383 1.00 98.62 105 MET A O 1
ATOM 808 N N . ASP A 1 106 ? -2.541 -1.204 11.887 1.00 98.62 106 ASP A N 1
ATOM 809 C CA . ASP A 1 106 ? -2.492 0.050 11.126 1.00 98.62 106 ASP A CA 1
ATOM 810 C C . ASP A 1 106 ? -1.043 0.453 10.808 1.00 98.62 106 ASP A C 1
ATOM 812 O O . ASP A 1 106 ? -0.712 0.738 9.656 1.00 98.62 106 ASP A O 1
ATOM 816 N N . LEU A 1 107 ? -0.143 0.366 11.796 1.00 98.62 107 LEU A N 1
ATOM 817 C CA . LEU A 1 107 ? 1.294 0.610 11.605 1.00 98.62 107 LEU A CA 1
ATOM 818 C C . LEU A 1 107 ? 1.935 -0.372 10.611 1.00 98.62 107 LEU A C 1
ATOM 820 O O . LEU A 1 107 ? 2.794 0.003 9.805 1.00 98.62 107 LEU A O 1
ATOM 824 N N . SER A 1 108 ? 1.523 -1.640 10.651 1.00 98.44 108 SER A N 1
ATOM 825 C CA . SER A 1 108 ? 2.014 -2.665 9.724 1.00 98.44 108 SER A CA 1
ATOM 826 C C . SER A 1 108 ? 1.562 -2.377 8.290 1.00 98.44 108 SER A C 1
ATOM 828 O O . SER A 1 108 ? 2.359 -2.480 7.355 1.00 98.44 108 SER A O 1
ATOM 830 N N . VAL A 1 109 ? 0.304 -1.962 8.115 1.00 98.62 109 VAL A N 1
ATOM 831 C CA . VAL A 1 109 ? -0.253 -1.554 6.818 1.00 98.62 109 VAL A CA 1
ATOM 832 C C . VAL A 1 109 ? 0.471 -0.323 6.279 1.00 98.62 109 VAL A C 1
ATOM 834 O O . VAL A 1 109 ? 0.864 -0.322 5.113 1.00 98.62 109 VAL A O 1
ATOM 837 N N . GLU A 1 110 ? 0.717 0.689 7.111 1.00 98.50 110 GLU A N 1
ATOM 838 C CA . GLU A 1 110 ? 1.463 1.890 6.718 1.00 98.50 110 GLU A CA 1
ATOM 839 C C . GLU A 1 110 ? 2.889 1.550 6.258 1.00 98.50 110 GLU A C 1
ATOM 841 O O . GLU A 1 110 ? 3.346 2.011 5.207 1.00 98.50 110 GLU A O 1
ATOM 846 N N . THR A 1 111 ? 3.566 0.660 6.985 1.00 98.50 111 THR A N 1
ATOM 847 C CA . THR A 1 111 ? 4.905 0.181 6.618 1.00 98.50 111 THR A CA 1
ATOM 848 C C . THR A 1 111 ? 4.891 -0.540 5.269 1.00 98.50 111 THR A C 1
ATOM 850 O O . THR A 1 111 ? 5.712 -0.247 4.395 1.00 98.50 111 THR A O 1
ATOM 853 N N . LEU A 1 112 ? 3.943 -1.461 5.061 1.00 98.31 112 LEU A N 1
ATOM 854 C CA . LEU A 1 112 ? 3.792 -2.172 3.789 1.00 98.31 112 LEU A CA 1
ATOM 855 C C . LEU A 1 112 ? 3.488 -1.210 2.638 1.00 98.31 112 LEU A C 1
ATOM 857 O O . LEU A 1 112 ? 4.083 -1.337 1.566 1.00 98.31 112 LEU A O 1
ATOM 861 N N . PHE A 1 113 ? 2.613 -0.231 2.862 1.00 98.12 113 PHE A N 1
ATOM 862 C CA . PHE A 1 113 ? 2.266 0.774 1.864 1.00 98.12 113 PHE A CA 1
ATOM 863 C C . PHE A 1 113 ? 3.486 1.604 1.448 1.00 98.12 113 PHE A C 1
ATOM 865 O O . PHE A 1 113 ? 3.732 1.777 0.252 1.00 98.12 113 PHE A O 1
ATOM 872 N N . SER A 1 114 ? 4.299 2.041 2.412 1.00 98.19 114 SER A N 1
ATOM 873 C CA . SER A 1 114 ? 5.552 2.757 2.150 1.00 98.19 114 SER A CA 1
ATOM 874 C C . SER A 1 114 ? 6.519 1.928 1.290 1.00 98.19 114 SER A C 1
ATOM 876 O O . SER A 1 114 ? 6.993 2.394 0.249 1.00 98.19 114 SER A O 1
ATOM 878 N N . ILE A 1 115 ? 6.719 0.649 1.634 1.00 97.75 115 ILE A N 1
ATOM 879 C CA . ILE A 1 115 ? 7.572 -0.270 0.858 1.00 97.75 115 ILE A CA 1
ATOM 880 C C . ILE A 1 115 ? 7.043 -0.445 -0.573 1.00 97.75 115 ILE A C 1
ATOM 882 O O . ILE A 1 115 ? 7.827 -0.446 -1.529 1.00 97.75 115 ILE A O 1
ATOM 886 N N . MET A 1 116 ? 5.728 -0.603 -0.745 1.00 96.75 116 MET A N 1
ATOM 887 C CA . MET A 1 116 ? 5.119 -0.727 -2.073 1.00 96.75 116 MET A CA 1
ATOM 888 C C . MET A 1 116 ? 5.289 0.550 -2.897 1.00 96.75 116 MET A C 1
ATOM 890 O O . MET A 1 116 ? 5.633 0.470 -4.078 1.00 96.75 116 MET A O 1
ATOM 894 N N . GLN A 1 117 ? 5.126 1.723 -2.284 1.00 97.44 117 GLN A N 1
ATOM 895 C CA . GLN A 1 117 ? 5.312 2.999 -2.968 1.00 97.44 117 GLN A CA 1
ATOM 896 C C . GLN A 1 117 ? 6.767 3.192 -3.425 1.00 97.44 117 GLN A C 1
ATOM 898 O O . GLN A 1 117 ? 7.017 3.647 -4.545 1.00 97.44 117 GLN A O 1
ATOM 903 N N . ASP A 1 118 ? 7.741 2.795 -2.607 1.00 97.00 118 ASP A N 1
ATOM 904 C CA . ASP A 1 118 ? 9.152 2.833 -2.991 1.00 97.00 118 ASP A CA 1
ATOM 905 C C . ASP A 1 118 ? 9.470 1.877 -4.146 1.00 97.00 118 ASP A C 1
ATOM 907 O O . ASP A 1 118 ? 10.211 2.242 -5.067 1.00 97.00 118 ASP A O 1
ATOM 911 N N . ARG A 1 119 ? 8.886 0.671 -4.147 1.00 95.31 119 ARG A N 1
ATOM 912 C CA . ARG A 1 119 ? 8.998 -0.267 -5.278 1.00 95.31 119 ARG A CA 1
ATOM 913 C C . ARG A 1 119 ? 8.396 0.323 -6.549 1.00 95.31 119 ARG A C 1
ATOM 915 O O . ARG A 1 119 ? 9.061 0.318 -7.583 1.00 95.31 119 ARG A O 1
ATOM 922 N N . GLN A 1 120 ? 7.199 0.898 -6.463 1.00 94.69 120 GLN A N 1
ATOM 923 C CA . GLN A 1 120 ? 6.533 1.547 -7.592 1.00 94.69 120 GLN A CA 1
ATOM 924 C C . GLN A 1 120 ? 7.398 2.663 -8.197 1.00 94.69 120 GLN A C 1
ATOM 926 O O . GLN A 1 120 ? 7.603 2.689 -9.410 1.00 94.69 120 GLN A O 1
ATOM 931 N N . LYS A 1 121 ? 7.977 3.543 -7.365 1.00 95.50 121 LYS A N 1
ATOM 932 C CA . LYS A 1 121 ? 8.890 4.608 -7.826 1.00 95.50 121 LYS A CA 1
ATOM 933 C C . LYS A 1 121 ? 10.114 4.047 -8.555 1.00 95.50 121 LYS A C 1
ATOM 935 O O . LYS A 1 121 ? 10.558 4.631 -9.542 1.00 95.50 121 LYS A O 1
ATOM 940 N N . ARG A 1 122 ? 10.683 2.930 -8.083 1.00 93.50 122 ARG A N 1
ATOM 941 C CA . ARG A 1 122 ? 11.820 2.268 -8.752 1.00 93.50 122 ARG A CA 1
ATOM 942 C C . ARG A 1 122 ? 11.412 1.679 -10.100 1.00 93.50 122 ARG A C 1
ATOM 944 O O . ARG A 1 122 ? 12.118 1.902 -11.078 1.00 93.50 122 ARG A O 1
ATOM 951 N N . TYR A 1 123 ? 10.267 1.003 -10.172 1.00 88.69 123 TYR A N 1
ATOM 952 C CA . TYR A 1 123 ? 9.767 0.445 -11.430 1.00 88.69 123 TYR A CA 1
ATOM 953 C C . TYR A 1 123 ? 9.435 1.525 -12.461 1.00 88.69 123 TYR A C 1
ATOM 955 O O . TYR A 1 123 ? 9.780 1.357 -13.627 1.00 88.69 123 TYR A O 1
ATOM 963 N N . ALA A 1 124 ? 8.883 2.667 -12.040 1.00 90.69 124 ALA A N 1
ATOM 964 C CA . ALA A 1 124 ? 8.678 3.812 -12.927 1.00 90.69 124 ALA A CA 1
ATOM 965 C C . ALA A 1 124 ? 10.001 4.298 -13.553 1.00 90.69 124 ALA A C 1
ATOM 967 O O . ALA A 1 124 ? 10.086 4.468 -14.767 1.00 90.69 124 ALA A O 1
ATOM 968 N N . LYS A 1 125 ? 11.072 4.415 -12.753 1.00 93.19 125 LYS A N 1
ATOM 969 C CA . LYS A 1 125 ? 12.410 4.771 -13.264 1.00 93.19 125 LYS A CA 1
ATOM 970 C C . LYS A 1 125 ? 12.967 3.735 -14.244 1.00 93.19 125 LYS A C 1
ATOM 972 O O . LYS A 1 125 ? 13.615 4.108 -15.218 1.00 93.19 125 LYS A O 1
ATOM 977 N N . TYR A 1 126 ? 12.747 2.442 -14.002 1.00 88.12 126 TYR A N 1
ATOM 978 C CA . TYR A 1 126 ? 13.170 1.400 -14.945 1.00 88.12 126 TYR A CA 1
ATOM 979 C C . TYR A 1 126 ? 12.382 1.463 -16.256 1.00 88.12 126 TYR A C 1
ATOM 981 O O . TYR A 1 126 ? 12.984 1.340 -17.321 1.00 88.12 126 TYR A O 1
ATOM 989 N N . ALA A 1 127 ? 11.075 1.734 -16.201 1.00 86.12 127 ALA A N 1
ATOM 990 C CA . ALA A 1 127 ? 10.261 1.936 -17.397 1.00 86.12 127 ALA A CA 1
ATOM 991 C C . ALA A 1 127 ? 10.785 3.108 -18.249 1.00 86.12 127 ALA A C 1
ATOM 993 O O . ALA A 1 127 ? 10.953 2.957 -19.459 1.00 86.12 127 ALA A O 1
ATOM 994 N N . GLU A 1 128 ? 11.151 4.233 -17.622 1.00 91.06 128 GLU A N 1
ATOM 995 C CA . GLU A 1 128 ? 11.784 5.366 -18.317 1.00 91.06 128 GLU A CA 1
ATOM 996 C C . GLU A 1 128 ? 13.113 4.978 -18.992 1.00 91.06 128 GLU A C 1
ATOM 998 O O . GLU A 1 128 ? 13.398 5.402 -20.113 1.00 91.06 128 GLU A O 1
ATOM 1003 N N . GLN A 1 129 ? 13.950 4.166 -18.335 1.00 88.81 129 GLN A N 1
ATOM 1004 C CA . GLN A 1 129 ? 15.214 3.701 -18.922 1.00 88.81 129 GLN A CA 1
ATOM 1005 C C . GLN A 1 129 ? 14.986 2.789 -20.129 1.00 88.81 129 GLN A C 1
ATOM 1007 O O . GLN A 1 129 ? 15.659 2.941 -21.149 1.00 88.81 129 GLN A O 1
ATOM 1012 N N . ILE A 1 130 ? 14.020 1.875 -20.041 1.00 85.00 130 ILE A N 1
ATOM 1013 C CA . ILE A 1 130 ? 13.652 0.991 -21.151 1.00 85.00 130 ILE A CA 1
ATOM 1014 C C . ILE A 1 130 ? 13.120 1.808 -22.332 1.00 85.00 130 ILE A C 1
ATOM 1016 O O . ILE A 1 130 ? 13.483 1.534 -23.476 1.00 85.00 130 ILE A O 1
ATOM 1020 N N . GLN A 1 131 ? 12.330 2.852 -22.073 1.00 86.31 131 GLN A N 1
ATOM 1021 C CA . GLN A 1 131 ? 11.858 3.751 -23.124 1.00 86.31 131 GLN A CA 1
ATOM 1022 C C . GLN A 1 131 ? 13.025 4.414 -23.873 1.00 86.31 131 GLN A C 1
ATOM 1024 O O . GLN A 1 131 ? 13.039 4.402 -25.103 1.00 86.31 131 GLN A O 1
ATOM 1029 N N . LYS A 1 132 ? 14.058 4.884 -23.160 1.00 88.56 132 LYS A N 1
ATOM 1030 C CA . LYS A 1 132 ? 15.281 5.429 -23.786 1.00 88.56 132 LYS A CA 1
ATOM 1031 C C . LYS A 1 132 ? 16.026 4.390 -24.626 1.00 88.56 132 LYS A C 1
ATOM 1033 O O . LYS A 1 132 ? 16.515 4.699 -25.711 1.00 88.56 132 LYS A O 1
ATOM 1038 N N . VAL A 1 133 ? 16.109 3.147 -24.147 1.00 86.00 133 VAL A N 1
ATOM 1039 C CA . VAL A 1 133 ? 16.702 2.037 -24.912 1.00 86.00 133 VAL A CA 1
ATOM 1040 C C . VAL A 1 133 ? 15.917 1.788 -26.202 1.00 86.00 133 VAL A C 1
ATOM 1042 O O . VAL A 1 133 ? 16.522 1.591 -27.256 1.00 86.00 133 VAL A O 1
ATOM 1045 N N . ASN A 1 134 ? 14.586 1.849 -26.145 1.00 82.12 134 ASN A N 1
ATOM 1046 C CA . ASN A 1 134 ? 13.729 1.700 -27.317 1.00 82.12 134 ASN A CA 1
ATOM 1047 C C . ASN A 1 134 ? 13.941 2.840 -28.329 1.00 82.12 134 ASN A C 1
ATOM 1049 O O . ASN A 1 134 ? 14.115 2.587 -29.519 1.00 82.12 134 ASN A O 1
ATOM 1053 N N . GLU A 1 135 ? 14.024 4.089 -27.868 1.00 89.12 135 GLU A N 1
ATOM 1054 C CA . GLU A 1 135 ? 14.353 5.238 -28.726 1.00 89.12 135 GLU A CA 1
ATOM 1055 C C . GLU A 1 135 ? 15.704 5.051 -29.430 1.00 89.12 135 GLU A C 1
ATOM 1057 O O . GLU A 1 135 ? 15.805 5.209 -30.650 1.00 89.12 135 GLU A O 1
ATOM 1062 N N . MET A 1 136 ? 16.733 4.632 -28.688 1.00 88.69 136 MET A N 1
ATOM 1063 C CA . MET A 1 136 ? 18.054 4.342 -29.250 1.00 88.69 136 MET A CA 1
ATOM 1064 C C . MET A 1 136 ? 17.994 3.211 -30.285 1.00 88.69 136 MET A C 1
ATOM 1066 O O . MET A 1 136 ? 18.588 3.311 -31.358 1.00 88.69 136 MET A O 1
ATOM 1070 N N . SER A 1 137 ? 17.226 2.162 -30.000 1.00 85.44 137 SER A N 1
ATOM 1071 C CA . SER A 1 137 ? 16.980 1.048 -30.915 1.00 85.44 137 SER A CA 1
ATOM 1072 C C . SER A 1 137 ? 16.324 1.517 -32.225 1.00 85.44 137 SER A C 1
ATOM 1074 O O . SER A 1 137 ? 16.760 1.128 -33.312 1.00 85.44 137 SER A O 1
ATOM 1076 N N . MET A 1 138 ? 15.345 2.426 -32.156 1.00 85.94 138 MET A N 1
ATOM 1077 C CA . MET A 1 138 ? 14.721 3.018 -33.347 1.00 85.94 138 MET A CA 1
ATOM 1078 C C . MET A 1 138 ? 15.708 3.849 -34.175 1.00 85.94 138 MET A C 1
ATOM 1080 O O . MET A 1 138 ? 15.690 3.768 -35.406 1.00 85.94 138 MET A O 1
ATOM 1084 N N . ILE A 1 139 ? 16.582 4.625 -33.527 1.00 90.12 139 ILE A N 1
ATOM 1085 C CA . ILE A 1 139 ? 17.627 5.402 -34.213 1.00 90.12 139 ILE A CA 1
ATOM 1086 C C . ILE A 1 139 ? 18.595 4.462 -34.938 1.00 90.12 139 ILE A C 1
ATOM 1088 O O . ILE A 1 139 ? 18.851 4.648 -36.128 1.00 90.12 139 ILE A O 1
ATOM 1092 N N . LEU A 1 140 ? 19.076 3.418 -34.257 1.00 86.38 140 LEU A N 1
ATOM 1093 C CA . LEU A 1 140 ? 19.971 2.424 -34.851 1.00 86.38 140 LEU A CA 1
ATOM 1094 C C . LEU A 1 140 ? 19.330 1.720 -36.053 1.00 86.38 140 LEU A C 1
ATOM 1096 O O . LEU A 1 140 ? 19.993 1.530 -37.071 1.00 86.38 140 LEU A O 1
ATOM 1100 N N . ARG A 1 141 ? 18.029 1.405 -35.989 1.00 85.06 141 ARG A N 1
ATOM 1101 C CA . ARG A 1 141 ? 17.302 0.828 -37.131 1.00 85.06 141 ARG A CA 1
ATOM 1102 C C . ARG A 1 141 ? 17.282 1.774 -38.333 1.00 85.06 141 ARG A C 1
ATOM 1104 O O . ARG A 1 141 ? 17.487 1.321 -39.454 1.00 85.06 141 ARG A O 1
ATOM 1111 N N . ARG A 1 142 ? 17.069 3.078 -38.119 1.00 90.19 142 ARG A N 1
ATOM 1112 C CA . ARG A 1 142 ? 17.116 4.076 -39.207 1.00 90.19 142 ARG A CA 1
ATOM 1113 C C . ARG A 1 142 ? 18.504 4.168 -39.834 1.00 90.19 142 ARG A C 1
ATOM 1115 O O . ARG A 1 142 ? 18.601 4.249 -41.054 1.00 90.19 142 ARG A O 1
ATOM 1122 N N . ILE A 1 143 ? 19.556 4.131 -39.017 1.00 90.12 143 ILE A N 1
ATOM 1123 C CA . ILE A 1 143 ? 20.942 4.127 -39.504 1.00 90.12 143 ILE A CA 1
ATOM 1124 C C . ILE A 1 143 ? 21.193 2.883 -40.359 1.00 90.12 143 ILE A C 1
ATOM 1126 O O . ILE A 1 143 ? 21.683 3.020 -41.476 1.00 90.12 143 ILE A O 1
ATOM 1130 N N . GLN A 1 144 ? 20.796 1.698 -39.882 1.00 85.62 144 GLN A N 1
ATOM 1131 C CA . GLN A 1 144 ? 20.934 0.454 -40.643 1.00 85.62 144 GLN A CA 1
ATOM 1132 C C . GLN A 1 144 ? 20.212 0.539 -41.991 1.00 85.62 144 GLN A C 1
ATOM 1134 O O . GLN A 1 144 ? 20.819 0.257 -43.014 1.00 85.62 144 GLN A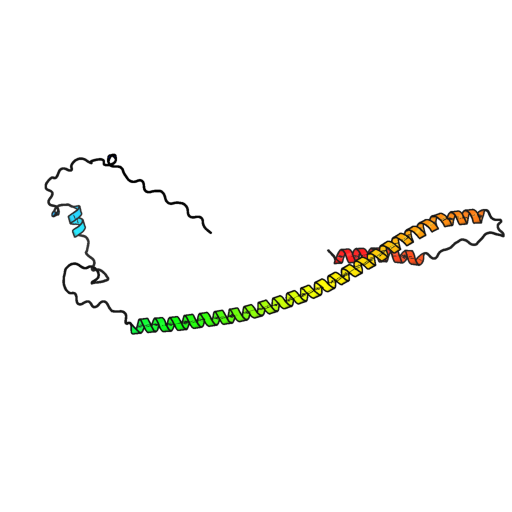 O 1
ATOM 1139 N N . MET A 1 145 ? 18.966 1.025 -42.013 1.00 88.44 145 MET A N 1
ATOM 1140 C CA . MET A 1 145 ? 18.236 1.231 -43.269 1.00 88.44 145 MET A CA 1
ATOM 1141 C C . MET A 1 145 ? 18.970 2.185 -44.225 1.00 88.44 145 MET A C 1
ATOM 1143 O O . MET A 1 145 ? 18.978 1.953 -45.430 1.00 88.44 145 MET A O 1
ATOM 1147 N N . GLY A 1 146 ? 19.594 3.248 -43.708 1.00 89.75 146 GLY A N 1
ATOM 1148 C CA . GLY A 1 146 ? 20.407 4.163 -44.515 1.00 89.75 146 GLY A CA 1
ATOM 1149 C C . GLY A 1 146 ? 21.663 3.498 -45.086 1.00 89.75 146 GLY A C 1
ATOM 1150 O O . GLY A 1 146 ? 22.013 3.728 -46.245 1.00 89.75 146 GLY A O 1
ATOM 1151 N N . ILE A 1 147 ? 22.316 2.637 -44.304 1.00 88.25 147 ILE A N 1
ATOM 1152 C CA . ILE A 1 147 ? 23.462 1.836 -44.755 1.00 88.25 147 ILE A CA 1
ATOM 1153 C C . ILE A 1 147 ? 23.020 0.858 -45.847 1.00 88.25 147 ILE A C 1
ATOM 1155 O O . ILE A 1 147 ? 23.620 0.856 -46.919 1.00 88.25 147 ILE A O 1
ATOM 1159 N N . ASP A 1 148 ? 21.936 0.112 -45.626 1.00 87.88 148 ASP A N 1
ATOM 1160 C CA . ASP A 1 148 ? 21.390 -0.857 -46.588 1.00 87.88 148 ASP A CA 1
ATOM 1161 C C . ASP A 1 148 ? 21.030 -0.198 -47.934 1.00 87.88 148 ASP A C 1
ATOM 1163 O O . ASP A 1 148 ? 21.145 -0.821 -48.987 1.00 87.88 148 ASP A O 1
ATOM 1167 N N . GLN A 1 149 ? 20.636 1.081 -47.920 1.00 92.81 149 GLN A N 1
ATOM 1168 C CA . GLN A 1 149 ? 20.400 1.873 -49.134 1.00 92.81 149 GLN A CA 1
ATOM 1169 C C . GLN A 1 149 ? 21.693 2.370 -49.798 1.00 92.81 149 GLN A C 1
ATOM 1171 O O . GLN A 1 149 ? 21.750 2.481 -51.023 1.00 92.81 149 GLN A O 1
ATOM 1176 N N . THR A 1 150 ? 22.727 2.687 -49.016 1.00 92.06 150 THR A N 1
ATOM 1177 C CA . THR A 1 150 ? 23.957 3.335 -49.508 1.00 92.06 150 THR A CA 1
ATOM 1178 C C . THR A 1 150 ? 24.991 2.330 -50.021 1.00 92.06 150 THR A C 1
ATOM 1180 O O . THR A 1 150 ? 25.635 2.586 -51.039 1.00 92.06 150 THR A O 1
ATOM 1183 N N . VAL A 1 151 ? 25.134 1.174 -49.367 1.00 91.25 151 VAL A N 1
ATOM 1184 C CA . VAL A 1 151 ? 26.081 0.112 -49.757 1.00 91.25 151 VAL A CA 1
ATOM 1185 C C . VAL A 1 151 ? 25.950 -0.305 -51.230 1.00 91.25 151 VAL A C 1
ATOM 1187 O O . VAL A 1 151 ? 26.961 -0.234 -51.931 1.00 91.25 151 VAL A O 1
ATOM 1190 N N . PRO A 1 152 ? 24.759 -0.638 -51.771 1.00 90.88 152 PRO A N 1
ATOM 1191 C CA . PRO A 1 152 ? 24.650 -1.051 -53.173 1.00 90.88 152 PRO A CA 1
ATOM 1192 C C . PRO A 1 152 ? 25.004 0.074 -54.157 1.00 90.88 152 PRO A C 1
ATOM 1194 O O . PRO A 1 152 ? 25.495 -0.190 -55.255 1.00 90.88 152 PRO A O 1
ATOM 1197 N N . LEU A 1 153 ? 24.790 1.344 -53.786 1.00 93.56 153 LEU A N 1
ATOM 1198 C CA . LEU A 1 153 ? 25.212 2.486 -54.605 1.00 93.56 153 LEU A CA 1
ATOM 1199 C C . LEU A 1 153 ? 26.738 2.594 -54.648 1.00 93.56 153 LEU A C 1
ATOM 1201 O O . LEU A 1 153 ? 27.307 2.838 -55.712 1.00 93.56 153 LEU A O 1
ATOM 1205 N N . MET A 1 154 ? 27.396 2.375 -53.510 1.00 91.69 154 MET A N 1
ATOM 1206 C CA . MET A 1 154 ? 28.852 2.380 -53.418 1.00 91.69 154 MET A CA 1
ATOM 1207 C C . MET A 1 154 ? 29.473 1.207 -54.184 1.00 91.69 154 MET A C 1
ATOM 1209 O O . MET A 1 154 ? 30.425 1.413 -54.931 1.00 91.69 154 MET A O 1
ATOM 1213 N N . GLU A 1 155 ? 28.902 0.005 -54.085 1.00 90.38 155 GLU A N 1
ATOM 1214 C CA . GLU A 1 155 ? 29.317 -1.155 -54.887 1.00 90.38 155 GLU A CA 1
ATOM 1215 C C . GLU A 1 155 ? 29.140 -0.899 -56.385 1.00 90.38 155 GLU A C 1
ATOM 1217 O O . GLU A 1 155 ? 30.025 -1.207 -57.186 1.00 90.38 155 GLU A O 1
ATOM 1222 N N . ARG A 1 156 ? 28.021 -0.279 -56.780 1.00 93.19 156 ARG A N 1
ATOM 1223 C CA . ARG A 1 156 ? 27.788 0.109 -58.174 1.00 93.19 156 ARG A CA 1
ATOM 1224 C C . ARG A 1 156 ? 28.856 1.078 -58.673 1.00 93.19 156 ARG A C 1
ATOM 1226 O O . ARG A 1 156 ? 29.353 0.882 -59.778 1.00 93.19 156 ARG A O 1
ATOM 1233 N N . LEU A 1 157 ? 29.203 2.099 -57.888 1.00 93.19 157 LEU A N 1
ATOM 1234 C CA . LEU A 1 157 ? 30.280 3.033 -58.229 1.00 93.19 157 LEU A CA 1
ATOM 1235 C C . LEU A 1 157 ? 31.629 2.314 -58.321 1.00 93.19 157 LEU A C 1
ATOM 1237 O O . LEU A 1 157 ? 32.349 2.512 -59.294 1.00 93.19 157 LEU A O 1
ATOM 1241 N N . ASN A 1 158 ? 31.929 1.433 -57.365 1.00 94.00 158 ASN A N 1
ATOM 1242 C CA . ASN A 1 158 ? 33.166 0.656 -57.339 1.00 94.00 158 ASN A CA 1
ATOM 1243 C C . ASN A 1 158 ? 33.328 -0.222 -58.594 1.00 94.00 158 ASN A C 1
ATOM 1245 O O . ASN A 1 158 ? 34.407 -0.316 -59.167 1.00 94.00 158 ASN A O 1
ATOM 1249 N N . ASN A 1 159 ? 32.234 -0.807 -59.088 1.00 92.31 159 ASN A N 1
ATOM 1250 C CA . ASN A 1 159 ? 32.246 -1.637 -60.294 1.00 92.31 159 ASN A CA 1
ATOM 1251 C C . ASN A 1 159 ? 32.502 -0.857 -61.597 1.00 92.31 159 ASN A C 1
ATOM 1253 O O . ASN A 1 159 ? 32.895 -1.471 -62.592 1.00 92.31 159 ASN A O 1
ATOM 1257 N N . LEU A 1 160 ? 32.301 0.466 -61.601 1.00 93.62 160 LEU A N 1
ATOM 1258 C CA . LEU A 1 160 ? 32.614 1.331 -62.744 1.00 93.62 160 LEU A CA 1
ATOM 1259 C C . LEU A 1 160 ? 34.109 1.674 -62.841 1.00 93.62 160 LEU A C 1
ATOM 1261 O O . LEU A 1 160 ? 34.541 2.136 -63.897 1.00 93.62 160 LEU A O 1
ATOM 1265 N N . LEU A 1 161 ? 34.894 1.451 -61.779 1.00 91.75 161 LEU A N 1
ATOM 1266 C CA . 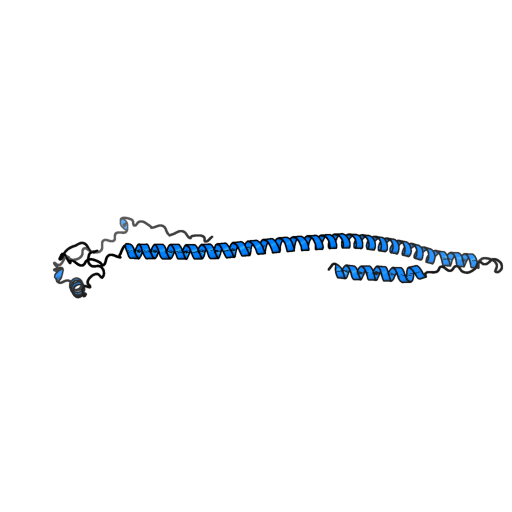LEU A 1 161 ? 36.344 1.629 -61.824 1.00 91.75 161 LEU A CA 1
ATOM 1267 C C . LEU A 1 161 ? 37.029 0.503 -62.625 1.00 91.75 161 LEU A C 1
ATOM 1269 O O . LEU A 1 161 ? 36.539 -0.638 -62.631 1.00 91.75 161 LEU A O 1
ATOM 1273 N N . PRO A 1 162 ? 38.181 0.799 -63.265 1.00 93.75 162 PRO A N 1
ATOM 1274 C CA . PRO A 1 162 ? 39.068 -0.216 -63.828 1.00 93.75 162 PRO A CA 1
ATOM 1275 C C . PRO A 1 162 ? 39.438 -1.261 -62.774 1.00 93.75 162 PRO A C 1
ATOM 1277 O O . PRO A 1 162 ? 39.605 -0.928 -61.604 1.00 93.75 162 PRO A O 1
ATOM 1280 N N . GLU A 1 163 ? 39.613 -2.520 -63.178 1.00 87.81 163 GLU A N 1
ATOM 1281 C CA . GLU A 1 163 ? 39.848 -3.631 -62.240 1.00 87.81 163 GLU A CA 1
ATOM 1282 C C . GLU A 1 163 ? 41.047 -3.413 -61.307 1.00 87.81 163 GLU A C 1
ATOM 1284 O O . GLU A 1 163 ? 40.998 -3.830 -60.154 1.00 87.81 163 GLU A O 1
ATOM 1289 N N . SER A 1 164 ? 42.083 -2.709 -61.770 1.00 90.00 164 SER A N 1
ATOM 1290 C CA . SER A 1 164 ? 43.272 -2.366 -60.980 1.00 90.00 164 SER A CA 1
ATOM 1291 C C . SER A 1 164 ? 43.024 -1.348 -59.863 1.00 90.00 164 SER A C 1
ATOM 1293 O O . SER A 1 164 ? 43.869 -1.207 -58.984 1.00 90.00 164 SER A O 1
ATOM 1295 N N . GLU A 1 165 ? 41.905 -0.622 -59.905 1.00 91.56 165 GLU A N 1
ATOM 1296 C CA . GLU A 1 165 ? 41.571 0.473 -58.982 1.00 91.56 165 GLU A CA 1
ATOM 1297 C C . GLU A 1 165 ? 40.317 0.184 -58.142 1.00 91.56 165 GLU A C 1
ATOM 1299 O O . GLU A 1 165 ? 39.866 1.041 -57.379 1.00 91.56 165 GLU A O 1
ATOM 1304 N N . ARG A 1 166 ? 39.734 -1.014 -58.266 1.00 92.94 166 ARG A N 1
ATOM 1305 C CA . ARG A 1 166 ? 38.560 -1.398 -57.476 1.00 92.94 166 ARG A CA 1
ATOM 1306 C C . ARG A 1 166 ? 38.922 -1.550 -56.002 1.00 92.94 166 ARG A C 1
ATOM 1308 O O . ARG A 1 166 ? 39.905 -2.191 -55.642 1.00 92.94 166 ARG A O 1
ATOM 1315 N N . LEU A 1 167 ? 38.075 -0.988 -55.150 1.00 90.00 167 LEU A N 1
ATOM 1316 C CA . LEU A 1 167 ? 38.148 -1.111 -53.700 1.00 90.00 167 LEU A CA 1
ATOM 1317 C C . LEU A 1 167 ? 37.637 -2.483 -53.250 1.00 90.00 167 LEU A C 1
ATOM 1319 O O . LEU A 1 167 ? 36.829 -3.116 -53.936 1.00 90.00 167 LEU A O 1
ATOM 1323 N N . GLU A 1 168 ? 38.064 -2.920 -52.068 1.00 85.81 168 GLU A N 1
ATOM 1324 C CA . GLU A 1 168 ? 37.502 -4.116 -51.443 1.00 85.81 168 GLU A CA 1
ATOM 1325 C C . GLU A 1 168 ? 36.014 -3.919 -51.097 1.00 85.81 168 GLU A C 1
ATOM 1327 O O . GLU A 1 168 ? 35.594 -2.799 -50.778 1.00 85.81 168 GLU A O 1
ATOM 1332 N N . PRO A 1 169 ? 35.199 -4.992 -51.139 1.00 81.81 169 PRO A N 1
ATOM 1333 C CA . PRO A 1 169 ? 33.800 -4.928 -50.739 1.00 81.81 169 PRO A CA 1
ATOM 1334 C C . PRO A 1 169 ? 33.645 -4.377 -49.323 1.00 81.81 169 PRO A C 1
ATOM 1336 O O . PRO A 1 169 ? 34.336 -4.785 -48.387 1.00 81.81 169 PRO A O 1
ATOM 1339 N N . PHE A 1 170 ? 32.696 -3.463 -49.152 1.00 79.00 170 PHE A N 1
ATOM 1340 C CA . PHE A 1 170 ? 32.403 -2.916 -47.840 1.00 79.00 170 PHE A CA 1
ATOM 1341 C C . PHE A 1 170 ? 31.753 -3.977 -46.952 1.00 79.00 170 PHE A C 1
ATOM 1343 O O . PHE A 1 170 ? 30.722 -4.544 -47.307 1.00 79.00 170 PHE A O 1
ATOM 1350 N N . SER A 1 171 ? 32.324 -4.212 -45.769 1.00 69.81 171 SER A N 1
ATOM 1351 C CA . SER A 1 171 ? 31.715 -5.065 -44.748 1.00 69.81 171 SER A CA 1
ATOM 1352 C C . SER A 1 171 ? 31.572 -4.305 -43.435 1.00 69.81 171 SER A C 1
ATOM 1354 O O . SER A 1 171 ? 32.510 -3.662 -42.959 1.00 69.81 171 SER A O 1
ATOM 1356 N N . MET A 1 172 ? 30.387 -4.384 -42.835 1.00 66.62 172 MET A N 1
ATOM 1357 C CA . MET A 1 172 ? 30.135 -3.874 -41.493 1.00 66.62 172 MET A CA 1
ATOM 1358 C C . MET A 1 172 ? 29.763 -5.050 -40.589 1.00 66.62 172 MET A C 1
ATOM 1360 O O . MET A 1 172 ? 28.930 -5.876 -40.953 1.00 66.62 172 MET A O 1
ATOM 1364 N N . LYS A 1 173 ? 30.382 -5.147 -39.408 1.00 63.50 173 LYS A N 1
ATOM 1365 C CA . LYS A 1 173 ? 30.055 -6.191 -38.425 1.00 63.50 173 LYS A CA 1
ATOM 1366 C C . LYS A 1 173 ? 28.727 -5.856 -37.740 1.00 63.50 173 LYS A C 1
ATOM 1368 O O . LYS A 1 173 ? 28.688 -5.057 -36.809 1.00 63.50 173 LYS A O 1
ATOM 1373 N N . THR A 1 174 ? 27.642 -6.474 -38.197 1.00 61.81 174 THR A N 1
ATOM 1374 C CA . THR A 1 174 ? 26.260 -6.228 -37.732 1.00 61.81 174 THR A CA 1
ATOM 1375 C C . THR A 1 174 ? 25.919 -6.905 -36.395 1.00 61.81 174 THR A C 1
ATOM 1377 O O . THR A 1 174 ? 24.802 -6.768 -35.901 1.00 61.81 174 THR A O 1
ATOM 1380 N N . GLU A 1 175 ? 26.864 -7.620 -35.774 1.00 58.75 175 GLU A N 1
ATOM 1381 C CA . GLU A 1 175 ? 26.628 -8.486 -34.605 1.00 58.75 175 GLU A CA 1
ATOM 1382 C C . GLU A 1 175 ? 25.946 -7.772 -33.427 1.00 58.75 175 GLU A C 1
ATOM 1384 O O . GLU A 1 175 ? 25.116 -8.365 -32.744 1.00 58.75 175 GLU A O 1
ATOM 1389 N N . ILE A 1 176 ? 26.206 -6.478 -33.223 1.00 56.56 176 ILE A N 1
ATOM 1390 C CA . ILE A 1 176 ? 25.599 -5.706 -32.127 1.00 56.56 176 ILE A CA 1
ATOM 1391 C C . ILE A 1 176 ? 24.079 -5.567 -32.311 1.00 56.56 176 ILE A C 1
ATOM 1393 O O . ILE A 1 176 ? 23.330 -5.645 -31.339 1.00 56.56 176 ILE A O 1
ATOM 1397 N N . LEU A 1 177 ? 23.594 -5.404 -33.543 1.00 59.72 177 LEU A N 1
ATOM 1398 C CA . LEU A 1 177 ? 22.167 -5.196 -33.808 1.00 59.72 177 LEU A CA 1
ATOM 1399 C C . LEU A 1 177 ? 21.382 -6.507 -33.677 1.00 59.72 177 LEU A C 1
ATOM 1401 O O . LEU A 1 177 ? 20.275 -6.507 -33.140 1.00 59.72 177 LEU A O 1
ATOM 1405 N N . THR A 1 178 ? 21.969 -7.635 -34.076 1.00 61.34 178 THR A N 1
ATOM 1406 C CA . THR A 1 178 ? 21.313 -8.951 -34.039 1.00 61.34 178 THR A CA 1
ATOM 1407 C C . THR A 1 178 ? 20.912 -9.373 -32.623 1.00 61.34 178 THR A C 1
ATOM 1409 O O . THR A 1 178 ? 19.855 -9.974 -32.445 1.00 61.34 178 THR A O 1
ATOM 1412 N N . TYR A 1 179 ? 21.706 -9.018 -31.607 1.00 62.50 179 TYR A N 1
ATOM 1413 C CA . TYR A 1 179 ? 21.413 -9.348 -30.206 1.00 62.50 179 TYR A CA 1
ATOM 1414 C C . TYR A 1 179 ? 20.678 -8.237 -29.450 1.00 62.50 179 TYR A C 1
ATOM 1416 O O . TYR A 1 179 ? 19.947 -8.530 -28.507 1.00 62.50 179 TYR A O 1
ATOM 1424 N N . PHE A 1 180 ? 20.820 -6.971 -29.856 1.00 66.69 180 PHE A N 1
ATOM 1425 C CA . PHE A 1 180 ? 20.241 -5.839 -29.126 1.00 66.69 180 PHE A CA 1
ATOM 1426 C C . PHE A 1 180 ? 18.718 -5.706 -29.304 1.00 66.69 180 PHE A C 1
ATOM 1428 O O . PHE A 1 180 ? 18.010 -5.429 -28.336 1.00 66.69 180 PHE A O 1
ATOM 1435 N N . PHE A 1 181 ? 18.191 -5.939 -30.513 1.00 65.88 181 PHE A N 1
ATOM 1436 C CA . PHE A 1 181 ? 16.747 -5.828 -30.789 1.00 65.88 181 PHE A CA 1
ATOM 1437 C C . PHE A 1 181 ? 15.883 -6.919 -30.120 1.00 65.88 181 PHE A C 1
ATOM 1439 O O . PHE A 1 181 ? 14.817 -6.587 -29.601 1.00 65.88 181 PHE A O 1
ATOM 1446 N N . PRO A 1 182 ? 16.288 -8.204 -30.083 1.00 66.44 182 PRO A N 1
ATOM 1447 C CA . PRO A 1 182 ? 15.528 -9.233 -29.372 1.00 66.44 182 PRO A CA 1
ATOM 1448 C C . PRO A 1 182 ? 15.546 -9.032 -27.855 1.00 66.44 182 PRO A C 1
ATOM 1450 O O . PRO A 1 182 ? 14.534 -9.261 -27.195 1.00 66.44 182 PRO A O 1
ATOM 1453 N N . LEU A 1 183 ? 16.674 -8.570 -27.298 1.00 65.56 183 LEU A N 1
ATOM 1454 C CA . LEU A 1 183 ? 16.800 -8.319 -25.860 1.00 65.56 183 LEU A CA 1
ATOM 1455 C C . LEU A 1 183 ? 15.904 -7.161 -25.409 1.00 65.56 183 LEU A C 1
ATOM 1457 O O . LEU A 1 183 ? 15.278 -7.256 -24.355 1.00 65.56 183 LEU A O 1
ATOM 1461 N N . SER A 1 184 ? 15.819 -6.084 -26.202 1.00 66.56 184 SER A N 1
ATOM 1462 C CA . SER A 1 184 ? 14.933 -4.957 -25.892 1.00 66.56 184 SER A CA 1
ATOM 1463 C C . SER A 1 184 ? 13.459 -5.368 -25.951 1.00 66.56 184 SER A C 1
ATOM 1465 O O . SER A 1 184 ? 12.704 -5.018 -25.047 1.00 66.56 184 SER A O 1
ATOM 1467 N N . HIS A 1 185 ? 13.062 -6.174 -26.941 1.00 69.44 185 HIS A N 1
ATOM 1468 C CA . HIS A 1 185 ? 11.700 -6.704 -27.051 1.00 69.44 185 HIS A CA 1
ATOM 1469 C C . HIS A 1 185 ? 11.337 -7.633 -25.879 1.00 69.44 185 HIS A C 1
ATOM 1471 O O . HIS A 1 185 ? 10.292 -7.459 -25.254 1.00 69.44 185 HIS A O 1
ATOM 1477 N N . ALA A 1 186 ? 12.227 -8.566 -25.521 1.00 69.94 186 ALA A N 1
ATOM 1478 C CA . ALA A 1 186 ? 12.018 -9.489 -24.404 1.00 69.94 186 ALA A CA 1
ATOM 1479 C C . ALA A 1 186 ? 11.943 -8.765 -23.047 1.00 69.94 186 ALA A C 1
ATOM 1481 O O . ALA A 1 186 ? 11.117 -9.112 -22.204 1.00 69.94 186 ALA A O 1
ATOM 1482 N N . LEU A 1 187 ? 12.763 -7.727 -22.835 1.00 67.00 187 LEU A N 1
ATOM 1483 C CA . LEU A 1 187 ? 12.701 -6.889 -21.630 1.00 67.00 187 LEU A CA 1
ATOM 1484 C C . LEU A 1 187 ? 11.368 -6.136 -21.513 1.00 67.00 187 LEU A C 1
ATOM 1486 O O . LEU A 1 187 ? 10.847 -5.993 -20.406 1.00 67.00 187 LEU A O 1
ATOM 1490 N N . ILE A 1 188 ? 10.801 -5.685 -22.635 1.00 67.31 188 ILE A N 1
ATOM 1491 C CA . ILE A 1 188 ? 9.506 -4.991 -22.668 1.00 67.31 188 ILE A CA 1
ATOM 1492 C C . ILE A 1 188 ? 8.358 -5.956 -22.341 1.00 67.31 188 ILE A C 1
ATOM 1494 O O . ILE A 1 188 ? 7.549 -5.649 -21.465 1.00 67.31 188 ILE A O 1
ATOM 1498 N N . GLU A 1 189 ? 8.301 -7.134 -22.970 1.00 69.19 189 GLU A N 1
ATOM 1499 C CA . GLU A 1 189 ? 7.254 -8.136 -22.694 1.00 69.19 189 GLU A CA 1
ATOM 1500 C C . GLU A 1 189 ? 7.276 -8.625 -21.239 1.00 69.19 189 GLU A C 1
ATOM 1502 O O . GLU A 1 189 ? 6.226 -8.758 -20.597 1.00 69.19 189 GLU A O 1
ATOM 1507 N N . CYS A 1 190 ? 8.474 -8.834 -20.690 1.00 68.56 190 CYS A N 1
ATOM 1508 C CA . CYS A 1 190 ? 8.646 -9.269 -19.307 1.00 68.56 190 CYS A CA 1
ATOM 1509 C C . CYS A 1 190 ? 8.162 -8.193 -18.315 1.00 68.56 190 CYS A C 1
ATOM 1511 O O . CYS A 1 190 ? 7.535 -8.508 -17.305 1.00 68.56 190 CYS A O 1
ATOM 1513 N N . MET A 1 191 ? 8.373 -6.909 -18.631 1.00 65.50 191 MET A N 1
ATOM 1514 C CA . MET A 1 191 ? 7.895 -5.795 -17.807 1.00 65.50 191 MET A CA 1
ATOM 1515 C C . MET A 1 191 ? 6.388 -5.546 -17.930 1.00 65.50 191 MET A C 1
ATOM 1517 O O . MET A 1 191 ? 5.744 -5.297 -16.912 1.00 65.50 191 MET A O 1
ATOM 1521 N N . CYS A 1 192 ? 5.805 -5.640 -19.131 1.00 62.41 192 CYS A N 1
ATOM 1522 C CA . CYS A 1 192 ? 4.349 -5.566 -19.311 1.00 62.41 192 CYS A CA 1
ATOM 1523 C C . CYS A 1 192 ? 3.624 -6.664 -18.521 1.00 62.41 192 CYS A C 1
ATOM 1525 O O . CYS A 1 192 ? 2.566 -6.404 -17.958 1.00 62.41 192 CYS A O 1
ATOM 1527 N N . SER A 1 193 ? 4.230 -7.849 -18.413 1.00 60.50 193 SER A N 1
ATOM 1528 C CA . SER A 1 193 ? 3.696 -8.965 -17.622 1.00 60.50 193 SER A CA 1
ATOM 1529 C C . SER A 1 193 ? 3.829 -8.775 -16.106 1.00 60.50 193 SER A C 1
ATOM 1531 O O . SER A 1 193 ? 3.138 -9.447 -15.354 1.00 60.50 193 SER A O 1
ATOM 1533 N N . PHE A 1 194 ? 4.718 -7.891 -15.638 1.00 56.66 194 PHE A N 1
ATOM 1534 C CA . PHE A 1 194 ? 4.927 -7.623 -14.207 1.00 56.66 194 PHE A CA 1
ATOM 1535 C C . PHE A 1 194 ? 4.089 -6.439 -13.689 1.00 56.66 194 PHE A C 1
ATOM 1537 O O . PHE A 1 194 ? 4.003 -6.225 -12.481 1.00 56.66 194 PHE A O 1
ATOM 1544 N N . LEU A 1 195 ? 3.513 -5.638 -14.595 1.00 55.38 195 LEU A N 1
ATOM 1545 C CA . LEU A 1 195 ? 2.743 -4.435 -14.264 1.00 55.38 195 LEU A CA 1
ATOM 1546 C C . LEU A 1 195 ? 1.214 -4.612 -14.392 1.00 55.38 195 LEU A C 1
ATOM 1548 O O . LEU A 1 195 ? 0.489 -3.730 -13.930 1.00 55.38 195 LEU A O 1
ATOM 1552 N N . MET A 1 196 ? 0.737 -5.702 -15.012 1.00 48.47 196 MET A N 1
ATOM 1553 C CA . MET A 1 196 ? -0.673 -6.144 -15.008 1.00 48.47 196 MET A CA 1
ATOM 1554 C C . MET A 1 196 ? -0.908 -7.208 -13.940 1.00 48.47 196 MET A C 1
ATOM 1556 O O . MET A 1 196 ? -2.005 -7.179 -13.342 1.00 48.47 196 MET A O 1
#

Sequence (196 aa):
MPKTAPSPAKQRAKMDDIVVVAQGTQSLRNIHSDPDVIKLQEIPTFQPLLKGVLGGQTSPSSVCVEKLDSAQVLQLCVRYQEHLHQCAEAVAFDQNALVKRIKEMDLSVETLFSIMQDRQKRYAKYAEQIQKVNEMSMILRRIQMGIDQTVPLMERLNNLLPESERLEPFSMKTEILTYFFPLSHALIECMCSFLM

Foldseek 3Di:
DDDDDDDDDDDDDDPVPDDPDPDPPPPPDPPCNPPVVVVVVVPDDDDPPDPPPDPDDDDPPPPDPPPDDPVVVVVVVVVVVVVVVVVVVVVVVVVVVVVVVVVVVVVVVVVVVVVVVVVVVVLVVVVVVLVVLVVVLVVVVVVVVVCVVVQVVVVVVLVPDDPVPRDDRDDDDCVVNVPSVVVSVVVVVVSVVVVD

Radius of gyration: 54.4 Å; chains: 1; bounding box: 136×34×123 Å

Secondary structure (DSSP, 8-state):
-PPPPPPPP-PPPPGGG-------------GGG-HHHHHHHTSPPPPPSSTTSS-SSS-----------HHHHHHHHHHHHHHHHHHHHHHHHHHHHHHHHHHHHHHHHHHHHHHHHHHHHHHHHHHHHHHHHHHHHHHHHHHHHHHHHHHHHHHHHHHTS-GGGPPPPP---THHHHHHHHHHHHHHHHHHHHH-

Organism: NCBI:txid299321

InterPro domains:
  IPR018780 BLOC-1-related complex subunit 5 [PF10158] (45-175)
  IPR018780 BLOC-1-related complex subunit 5 [PTHR31634] (3-175)